Protein AF-V5FX05-F1 (afdb_monomer_lite)

pLDDT: mean 80.02, std 15.1, range [36.41, 95.56]

Radius of gyration: 20.26 Å; chains: 1; bounding box: 54×52×52 Å

Foldseek 3Di:
DPQQFLVNLQVLLVVLQVVDPLLVCLLQPQCSLVVDPDDLVNLVVSVVVLVVSCVVNVVVCPQQQVVLLNDPAPPDDPVVLVVADPPHAARPRDDLSNLQSSLSSLSSLLSSLLSCLLQDPPNRRSLVSNQSSLSSNSRSVNNNVPDPDDPPPPPDDLADDVDDDSLSSLLSSLQSDFAPRSNVVSLVVLVPRDDFFQDRSPLSSLVSVVQSVVQVVVCVVVVVPPDRTGDGSNQGKTKDKDAALQLFKIKMWIWGFDPPPPHSSNTWTFTFWMWMATPADDDRDIDIGGDPDPRHTPDPVVVCPDPRNVNVVVQCPDPPDDVVVSRVSNRVSRVVRVVVVD

Secondary structure (DSSP, 8-state):
-----HHHHHHHHHHHHHT-HHHHHHHH-TTHHHH----HHHHHHHHHHHHHHHHHHHHHHGGGT-HHHH-SS----HHHHHHS-SSPPPPSS--HHHHHHHHHHHHHHHHHHHHHHHH-TTHHHHHHHHHHHHHHHHHHHHHHHT--S-GGG----SSB-SS--HHHHHHHHHHT-SSHHHHHHHHHHHHHSPP-BS--HHHHHHHHHHHHHHHHHHHHHTT-TT-SSPPPGGGPPEEEEEE-TTSSEEEEEEEEEPTT---GGG--EEEEEEEEEESSSS--SPEEEE-SSTT-B--HHHHHTSHHHHHHHHHTTSTT--HHHHHHHHHHHHHHHHHT--

Organism: Byssochlamys spectabilis (strain No. 5 / NBRC 109023) (NCBI:txid1356009)

Structure (mmCIF, N/CA/C/O backbone):
data_AF-V5FX05-F1
#
_entry.id   AF-V5FX05-F1
#
loop_
_atom_site.group_PDB
_atom_site.id
_atom_site.type_symbol
_atom_site.label_atom_id
_atom_site.label_alt_id
_atom_site.label_comp_id
_atom_site.label_asym_id
_atom_site.label_entity_id
_atom_site.label_seq_id
_atom_site.pdbx_PDB_ins_code
_atom_site.Cartn_x
_atom_site.Cartn_y
_atom_site.Cartn_z
_atom_site.occupancy
_atom_site.B_iso_or_equiv
_atom_site.auth_seq_id
_atom_site.auth_comp_id
_atom_site.auth_asym_id
_atom_site.auth_atom_id
_atom_site.pdbx_PDB_model_num
ATOM 1 N N . MET A 1 1 ? 31.913 -0.343 -17.845 1.00 43.25 1 MET A N 1
ATOM 2 C CA . MET A 1 1 ? 30.849 -0.273 -16.822 1.00 43.25 1 MET A CA 1
ATOM 3 C C . MET A 1 1 ? 30.522 -1.698 -16.431 1.00 43.25 1 MET A C 1
ATOM 5 O O . MET A 1 1 ? 30.353 -2.503 -17.333 1.00 43.25 1 MET A O 1
ATOM 9 N N . LYS A 1 2 ? 30.541 -2.050 -15.140 1.00 44.03 2 LYS A N 1
ATOM 10 C CA . LYS A 1 2 ? 29.952 -3.325 -14.709 1.00 44.03 2 LYS A CA 1
ATOM 11 C C . LYS A 1 2 ? 28.441 -3.151 -14.826 1.00 44.03 2 LYS A C 1
ATOM 13 O O . LYS A 1 2 ? 27.912 -2.251 -14.182 1.00 44.03 2 LYS A O 1
ATOM 18 N N . ASP A 1 3 ? 27.789 -3.948 -15.660 1.00 55.59 3 ASP A N 1
ATOM 19 C CA . ASP A 1 3 ? 26.330 -4.005 -15.690 1.00 55.59 3 ASP A CA 1
ATOM 20 C C . ASP A 1 3 ? 25.857 -4.511 -14.321 1.00 55.59 3 ASP A C 1
ATOM 22 O O . ASP A 1 3 ? 26.169 -5.638 -13.932 1.00 55.59 3 ASP A O 1
ATOM 26 N N . SER A 1 4 ? 25.181 -3.655 -13.549 1.00 71.06 4 SER A N 1
ATOM 27 C CA . SER A 1 4 ? 24.606 -4.045 -12.260 1.00 71.06 4 SER A CA 1
ATOM 28 C C . SER A 1 4 ? 23.526 -5.096 -12.501 1.00 71.06 4 SER A C 1
ATOM 30 O O . SER A 1 4 ? 22.588 -4.860 -13.265 1.00 71.06 4 SER A O 1
ATOM 32 N N . SER A 1 5 ? 23.640 -6.259 -11.860 1.00 86.06 5 SER A N 1
ATOM 33 C CA . SER A 1 5 ? 22.604 -7.291 -11.976 1.00 86.06 5 SER A CA 1
ATOM 34 C C . SER A 1 5 ? 21.309 -6.842 -11.271 1.00 86.06 5 SER A C 1
ATOM 36 O O . SER A 1 5 ? 21.383 -6.048 -10.325 1.00 86.06 5 SER A O 1
ATOM 38 N N . PRO A 1 6 ? 20.119 -7.342 -11.665 1.00 85.44 6 PRO A N 1
ATOM 39 C CA . PRO A 1 6 ? 18.864 -7.028 -10.974 1.00 85.44 6 PRO A CA 1
ATOM 40 C C . PRO A 1 6 ? 18.927 -7.272 -9.458 1.00 85.44 6 PRO A C 1
ATOM 42 O O . PRO A 1 6 ? 18.361 -6.507 -8.680 1.00 85.44 6 PRO A O 1
ATOM 45 N N . GLU A 1 7 ? 19.661 -8.298 -9.024 1.00 85.19 7 GLU A N 1
ATOM 46 C CA . GLU A 1 7 ? 19.866 -8.633 -7.615 1.00 85.19 7 GLU A CA 1
ATOM 47 C C . GLU A 1 7 ? 20.705 -7.572 -6.899 1.00 85.19 7 GLU A C 1
ATOM 49 O O . GLU A 1 7 ? 20.354 -7.163 -5.797 1.00 85.19 7 GLU A O 1
ATOM 54 N N . GLN A 1 8 ? 21.783 -7.083 -7.518 1.00 87.38 8 GLN A N 1
ATOM 55 C CA . GLN A 1 8 ? 22.595 -5.998 -6.952 1.00 87.38 8 GLN A CA 1
ATOM 56 C C . GLN A 1 8 ? 21.782 -4.708 -6.836 1.00 87.38 8 GLN A C 1
ATOM 58 O O . GLN A 1 8 ? 21.836 -4.016 -5.822 1.00 87.38 8 GLN A O 1
ATOM 63 N N . MET A 1 9 ? 20.979 -4.407 -7.855 1.00 90.25 9 MET A N 1
ATOM 64 C CA . MET A 1 9 ? 20.086 -3.252 -7.860 1.00 90.25 9 MET A CA 1
ATOM 65 C C . MET A 1 9 ? 19.040 -3.334 -6.743 1.00 90.25 9 MET A C 1
ATOM 67 O O . MET A 1 9 ? 18.8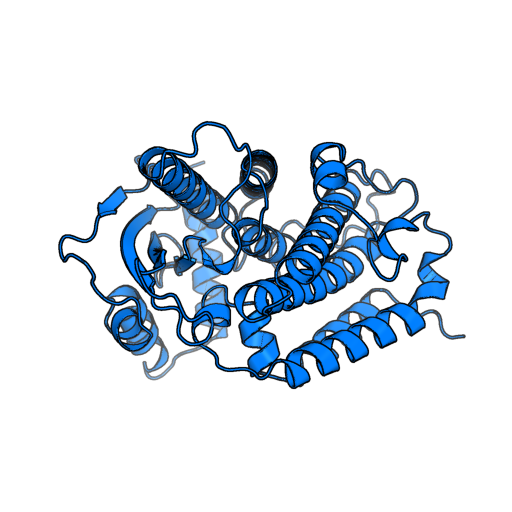13 -2.346 -6.042 1.00 90.25 9 MET A O 1
ATOM 71 N N . MET A 1 10 ? 18.451 -4.519 -6.557 1.00 89.25 10 MET A N 1
ATOM 72 C CA . MET A 1 10 ? 17.517 -4.827 -5.477 1.00 89.25 10 MET A CA 1
ATOM 73 C C . MET A 1 10 ? 18.169 -4.661 -4.102 1.00 89.25 10 MET A C 1
ATOM 75 O O . MET A 1 10 ? 17.628 -3.964 -3.249 1.00 89.25 10 MET A O 1
ATOM 79 N N . GLN A 1 11 ? 19.350 -5.247 -3.894 1.00 88.25 11 GLN A N 1
ATOM 80 C CA . GLN A 1 11 ? 20.080 -5.129 -2.630 1.00 88.25 11 GLN A CA 1
ATOM 81 C C . GLN A 1 11 ? 20.424 -3.674 -2.305 1.00 88.25 11 GLN A C 1
ATOM 83 O O . GLN A 1 11 ? 20.241 -3.247 -1.169 1.00 88.25 11 GLN A O 1
ATOM 88 N N . ASN A 1 12 ? 20.831 -2.884 -3.301 1.00 91.06 12 ASN A N 1
ATOM 89 C CA . ASN A 1 12 ? 21.087 -1.459 -3.108 1.00 91.06 12 ASN A CA 1
ATOM 90 C C . ASN A 1 12 ? 19.822 -0.702 -2.666 1.00 91.06 12 ASN A C 1
ATOM 92 O O . ASN A 1 12 ? 19.902 0.109 -1.749 1.00 91.06 12 ASN A O 1
ATOM 96 N N . LEU A 1 13 ? 18.650 -0.982 -3.256 1.00 90.69 13 LEU A N 1
ATOM 97 C CA . LEU A 1 13 ? 17.380 -0.374 -2.823 1.00 90.69 13 LEU A CA 1
ATOM 98 C C . LEU A 1 13 ? 17.008 -0.752 -1.389 1.00 90.69 13 LEU A C 1
ATOM 100 O O . LEU A 1 13 ? 16.622 0.113 -0.602 1.00 90.69 13 LEU A O 1
ATOM 104 N N . LEU A 1 14 ? 17.114 -2.039 -1.053 1.00 89.25 14 LEU A N 1
ATOM 105 C CA . LEU A 1 14 ? 16.815 -2.531 0.290 1.00 89.25 14 LEU A CA 1
ATOM 106 C C . LEU A 1 14 ? 17.766 -1.923 1.320 1.00 89.25 14 LEU A C 1
ATOM 108 O O . LEU A 1 14 ? 17.316 -1.511 2.385 1.00 89.25 14 LEU A O 1
ATOM 112 N N . HIS A 1 15 ? 19.050 -1.794 0.977 1.00 88.06 15 HIS A N 1
ATOM 113 C CA . HIS A 1 15 ? 20.037 -1.143 1.827 1.00 88.06 15 HIS A CA 1
ATOM 114 C C . HIS A 1 15 ? 19.678 0.325 2.087 1.00 88.06 15 HIS A C 1
ATOM 116 O O . HIS A 1 15 ? 19.635 0.730 3.248 1.00 88.06 15 HIS A O 1
ATOM 122 N N . ILE A 1 16 ? 19.336 1.082 1.033 1.00 88.88 16 ILE A N 1
ATOM 123 C CA . ILE A 1 16 ? 18.914 2.488 1.139 1.00 88.88 16 ILE A CA 1
ATOM 124 C C . ILE A 1 16 ? 17.739 2.633 2.118 1.00 88.88 16 ILE A C 1
ATOM 126 O O . ILE A 1 16 ? 17.805 3.476 3.005 1.00 88.88 16 ILE A O 1
ATOM 130 N N . VAL A 1 17 ? 16.699 1.795 2.015 1.00 87.31 17 VAL A N 1
ATOM 131 C CA . VAL A 1 17 ? 15.550 1.838 2.945 1.00 87.31 17 VAL A CA 1
ATOM 132 C C . VAL A 1 17 ? 15.928 1.409 4.355 1.00 87.31 17 VAL A C 1
ATOM 134 O O . VAL A 1 17 ? 15.611 2.120 5.304 1.00 87.31 17 VAL A O 1
ATOM 137 N N . SER A 1 18 ? 16.662 0.307 4.503 1.00 86.38 18 SER A N 1
ATOM 138 C CA . SER A 1 18 ? 17.037 -0.234 5.815 1.00 86.38 18 SER A CA 1
ATOM 139 C C . SER A 1 18 ? 17.951 0.678 6.640 1.00 86.38 18 SER A C 1
ATOM 141 O O . SER A 1 18 ? 18.050 0.497 7.852 1.00 86.38 18 SER A O 1
ATOM 143 N N . ALA A 1 19 ? 18.606 1.659 6.006 1.00 88.56 19 ALA A N 1
ATOM 144 C CA . ALA A 1 19 ? 19.464 2.624 6.685 1.00 88.56 19 ALA A CA 1
ATOM 145 C C . ALA A 1 19 ? 18.689 3.533 7.657 1.00 88.56 19 ALA A C 1
ATOM 147 O O . ALA A 1 19 ? 19.291 4.097 8.569 1.00 88.56 19 ALA A O 1
ATOM 148 N N . ASP A 1 20 ? 17.368 3.658 7.485 1.00 88.88 20 ASP A N 1
ATOM 149 C CA . ASP A 1 20 ? 16.518 4.470 8.346 1.00 88.88 20 ASP A CA 1
ATOM 150 C C . ASP A 1 20 ? 15.258 3.707 8.778 1.00 88.88 20 ASP A C 1
ATOM 152 O O . ASP A 1 20 ? 14.355 3.422 7.982 1.00 88.88 20 ASP A O 1
ATOM 156 N N . ALA A 1 21 ? 15.196 3.371 10.068 1.00 88.19 21 ALA A N 1
ATOM 157 C CA . ALA A 1 21 ? 14.101 2.592 10.636 1.00 88.19 21 ALA A CA 1
ATOM 158 C C . ALA A 1 21 ? 12.754 3.329 10.565 1.00 88.19 21 ALA A C 1
ATOM 160 O O . ALA A 1 21 ? 11.730 2.690 10.325 1.00 88.19 21 ALA A O 1
ATOM 161 N N . ASP A 1 22 ? 12.744 4.657 10.716 1.00 89.00 22 ASP A N 1
ATOM 162 C CA . ASP A 1 22 ? 11.509 5.443 10.675 1.00 89.00 22 ASP A CA 1
ATOM 163 C C . ASP A 1 22 ? 10.935 5.462 9.253 1.00 89.00 22 ASP A C 1
ATOM 165 O O . ASP A 1 22 ? 9.742 5.220 9.053 1.00 89.00 22 ASP A O 1
ATOM 169 N N . ILE A 1 23 ? 11.793 5.687 8.249 1.00 90.25 23 ILE A N 1
ATOM 170 C CA . ILE A 1 23 ? 11.400 5.629 6.833 1.00 90.25 23 ILE A CA 1
ATOM 171 C C . ILE A 1 23 ? 10.934 4.221 6.459 1.00 90.25 23 ILE A C 1
ATOM 173 O O . ILE A 1 23 ? 9.904 4.068 5.799 1.00 90.25 23 ILE A O 1
ATOM 177 N N . THR A 1 24 ? 11.647 3.190 6.917 1.00 90.81 24 THR A N 1
ATOM 178 C CA . THR A 1 24 ? 11.260 1.790 6.700 1.00 90.81 24 THR A CA 1
ATOM 179 C C . THR A 1 24 ? 9.861 1.520 7.245 1.00 90.81 24 THR A C 1
ATOM 181 O O . THR A 1 24 ? 9.011 1.003 6.519 1.00 90.81 24 THR A O 1
ATOM 184 N N . GLN A 1 25 ? 9.593 1.905 8.498 1.00 88.12 25 GLN A N 1
ATOM 185 C CA . GLN A 1 25 ? 8.268 1.757 9.099 1.00 88.12 25 GLN A CA 1
ATOM 186 C C . GLN A 1 25 ? 7.220 2.491 8.266 1.00 88.12 25 GLN A C 1
ATOM 188 O O . GLN A 1 25 ? 6.227 1.898 7.874 1.00 88.12 25 GLN A O 1
ATOM 193 N N . MET A 1 26 ? 7.470 3.740 7.890 1.00 88.00 26 MET A N 1
ATOM 194 C CA . MET A 1 26 ? 6.538 4.547 7.104 1.00 88.00 26 MET A CA 1
ATOM 195 C C . MET A 1 26 ? 6.174 3.952 5.732 1.00 88.00 26 MET A C 1
ATOM 197 O O . MET A 1 26 ? 5.030 4.068 5.278 1.00 88.00 26 MET A O 1
ATOM 201 N N . ILE A 1 27 ? 7.130 3.300 5.071 1.00 90.88 27 ILE A N 1
ATOM 202 C CA . ILE A 1 27 ? 6.907 2.627 3.789 1.00 90.88 27 ILE A CA 1
ATOM 203 C C . ILE A 1 27 ? 6.020 1.388 3.976 1.00 90.88 27 ILE A C 1
ATOM 205 O O . ILE A 1 27 ? 5.043 1.232 3.239 1.00 90.88 27 ILE A O 1
ATOM 209 N N . TRP A 1 28 ? 6.339 0.538 4.958 1.00 89.38 28 TRP A N 1
ATOM 210 C CA . TRP A 1 28 ? 5.771 -0.811 5.090 1.00 89.38 28 TRP A CA 1
ATOM 211 C C . TRP A 1 28 ? 4.598 -0.936 6.071 1.00 89.38 28 TRP A C 1
ATOM 213 O O . TRP A 1 28 ? 3.844 -1.902 5.995 1.00 89.38 28 TRP A O 1
ATOM 223 N N . ASN A 1 29 ? 4.412 0.025 6.973 1.00 87.31 29 ASN A N 1
ATOM 224 C CA . ASN A 1 29 ? 3.326 0.048 7.945 1.00 87.31 29 ASN A CA 1
ATOM 225 C C . ASN A 1 29 ? 2.302 1.133 7.551 1.00 87.31 29 ASN A C 1
ATOM 227 O O . ASN A 1 29 ? 2.629 2.323 7.517 1.00 87.31 29 ASN A O 1
ATOM 231 N N . PRO A 1 30 ? 1.046 0.759 7.245 1.00 80.12 30 PRO A N 1
ATOM 232 C CA . PRO A 1 30 ? 0.046 1.709 6.771 1.00 80.12 30 PRO A CA 1
ATOM 233 C C . PRO A 1 30 ? -0.340 2.748 7.831 1.00 80.12 30 PRO A C 1
ATOM 235 O O . PRO A 1 30 ? -0.743 3.846 7.458 1.00 80.12 30 PRO A O 1
ATOM 238 N N . ILE A 1 31 ? -0.190 2.450 9.128 1.00 82.25 31 ILE A N 1
ATOM 239 C CA . ILE A 1 31 ? -0.587 3.369 10.203 1.00 82.25 31 ILE A CA 1
ATOM 240 C C . ILE A 1 31 ? 0.547 4.295 10.627 1.00 82.25 31 ILE A C 1
ATOM 242 O O . ILE A 1 31 ? 0.281 5.417 11.049 1.00 82.25 31 ILE A O 1
ATOM 246 N N . SER A 1 32 ? 1.811 3.868 10.538 1.00 78.38 32 SER A N 1
ATOM 247 C CA . SER A 1 32 ? 2.928 4.704 11.003 1.00 78.38 32 SER A CA 1
ATOM 248 C C . SER A 1 32 ? 2.939 6.054 10.293 1.00 78.38 32 SER A C 1
ATOM 250 O O . SER A 1 32 ? 3.167 7.063 10.944 1.00 78.38 32 SER A O 1
ATOM 252 N N . THR A 1 33 ? 2.543 6.099 9.017 1.00 74.50 33 THR A N 1
ATOM 253 C CA . THR A 1 33 ? 2.291 7.334 8.257 1.00 74.50 33 THR A CA 1
ATOM 254 C C . THR A 1 33 ? 1.425 8.367 9.000 1.00 74.50 33 THR A C 1
ATOM 256 O O . THR A 1 33 ? 1.607 9.563 8.808 1.00 74.50 33 THR A O 1
ATOM 259 N N . TYR A 1 34 ? 0.499 7.919 9.847 1.00 77.00 34 TYR A N 1
ATOM 260 C CA . TYR A 1 34 ? -0.464 8.749 10.574 1.00 77.00 34 TYR A CA 1
ATOM 261 C C . TYR A 1 34 ? -0.092 8.977 12.046 1.00 77.00 34 TYR A C 1
ATOM 263 O O . TYR A 1 34 ? -0.691 9.826 12.702 1.00 77.00 34 TYR A O 1
ATOM 271 N N . TRP A 1 35 ? 0.878 8.229 12.579 1.00 71.81 35 TRP A N 1
ATOM 272 C CA . TRP A 1 35 ? 1.319 8.325 13.976 1.00 71.81 35 TRP A CA 1
ATOM 273 C C . TRP A 1 35 ? 2.713 8.933 14.140 1.00 71.81 35 TRP A C 1
ATOM 275 O O . TRP A 1 35 ? 3.013 9.494 15.192 1.00 71.81 35 TRP A O 1
ATOM 285 N N . THR A 1 36 ? 3.585 8.810 13.139 1.00 68.00 36 THR A N 1
ATOM 286 C CA . THR A 1 36 ? 4.973 9.271 13.227 1.00 68.00 36 THR A CA 1
ATOM 287 C C . THR A 1 36 ? 5.110 10.716 12.761 1.00 68.00 36 THR A C 1
ATOM 289 O O . THR A 1 36 ? 4.677 11.056 11.664 1.00 68.00 36 THR A O 1
ATOM 292 N N . GLY A 1 37 ? 5.789 11.547 13.552 1.00 69.44 37 GLY A N 1
ATOM 293 C CA . GLY A 1 37 ? 6.140 12.928 13.200 1.00 69.44 37 GLY A CA 1
ATOM 294 C C . GLY A 1 37 ? 7.457 13.047 12.427 1.00 69.44 37 GLY A C 1
ATOM 295 O O . GLY A 1 37 ? 8.278 13.894 12.773 1.00 69.44 37 GLY A O 1
ATOM 296 N N . ILE A 1 38 ? 7.704 12.175 11.442 1.00 80.31 38 ILE A N 1
ATOM 297 C CA . ILE A 1 38 ? 8.909 12.259 10.600 1.00 80.31 38 ILE A CA 1
ATOM 298 C C . ILE A 1 38 ? 8.898 13.605 9.873 1.00 80.31 38 ILE A C 1
ATOM 300 O O . ILE A 1 38 ? 7.886 13.985 9.281 1.00 80.31 38 ILE A O 1
ATOM 304 N N . SER A 1 39 ? 10.019 14.328 9.929 1.00 86.12 39 SER A N 1
ATOM 305 C CA . SER A 1 39 ? 10.107 15.641 9.295 1.00 86.12 39 SER A CA 1
ATOM 306 C C . SER A 1 39 ? 10.049 15.517 7.773 1.00 86.12 39 SER A C 1
ATOM 308 O O . SER A 1 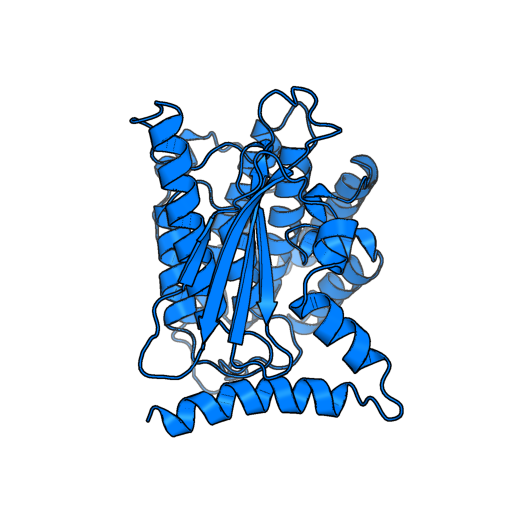39 ? 10.544 14.556 7.179 1.00 86.12 39 SER A O 1
ATOM 310 N N . GLU A 1 40 ? 9.448 16.510 7.131 1.00 87.56 40 GLU A N 1
ATOM 311 C CA . GLU A 1 40 ? 9.329 16.558 5.678 1.00 87.56 40 GLU A CA 1
ATOM 312 C C . GLU A 1 40 ? 10.704 16.515 4.997 1.00 87.56 40 GLU A C 1
ATOM 314 O O . GLU A 1 40 ? 10.895 15.798 4.016 1.00 87.56 40 GLU A O 1
ATOM 319 N N . GLU A 1 41 ? 11.681 17.229 5.554 1.00 90.31 41 GLU A N 1
ATOM 320 C CA . GLU A 1 41 ? 13.047 17.307 5.037 1.00 90.31 41 GLU A CA 1
ATOM 321 C C . GLU A 1 41 ? 13.700 15.927 4.990 1.00 90.31 41 GLU A C 1
ATOM 323 O O . GLU A 1 41 ? 14.396 15.604 4.028 1.00 90.31 41 GLU A O 1
ATOM 328 N N . LYS A 1 42 ? 13.430 15.087 5.996 1.00 91.56 42 LYS A N 1
ATOM 329 C CA . LYS A 1 42 ? 13.930 13.713 6.057 1.00 91.56 42 LYS A CA 1
ATOM 330 C C . LYS A 1 42 ? 13.342 12.855 4.932 1.00 91.56 42 LYS A C 1
ATOM 332 O O . LYS A 1 42 ? 14.072 12.093 4.302 1.00 91.56 42 LYS A O 1
ATOM 337 N N . ILE A 1 43 ? 12.052 13.017 4.625 1.00 92.19 43 ILE A N 1
ATOM 338 C CA . ILE A 1 43 ? 11.397 12.317 3.506 1.00 92.19 43 ILE A CA 1
ATOM 339 C C . ILE A 1 43 ? 11.957 12.793 2.160 1.00 92.19 43 ILE A C 1
ATOM 341 O O . ILE A 1 43 ? 12.260 11.974 1.293 1.00 92.19 43 ILE A O 1
ATOM 345 N N . LEU A 1 44 ? 12.120 14.106 1.985 1.00 92.31 44 LEU A N 1
ATOM 346 C CA . LEU A 1 44 ? 12.651 14.693 0.752 1.00 92.31 44 LEU A CA 1
ATOM 347 C C . LEU A 1 44 ? 14.109 14.287 0.500 1.00 92.31 44 LEU A C 1
ATOM 349 O O . LEU A 1 44 ? 14.446 13.918 -0.622 1.00 92.31 44 LEU A O 1
ATOM 353 N N . ALA A 1 45 ? 14.956 14.282 1.533 1.00 93.31 45 ALA A N 1
ATOM 354 C CA . ALA A 1 45 ? 16.332 13.794 1.427 1.00 93.31 45 ALA A CA 1
ATOM 355 C C . ALA A 1 45 ? 16.376 12.322 0.984 1.00 93.31 45 ALA A C 1
ATOM 357 O O . ALA A 1 45 ? 17.167 11.944 0.122 1.00 93.31 45 ALA A O 1
ATOM 358 N N . PHE A 1 46 ? 15.469 11.498 1.514 1.00 94.25 46 PHE A N 1
ATOM 359 C CA . PHE A 1 46 ? 15.360 10.101 1.114 1.00 94.25 46 PHE A CA 1
ATOM 360 C C . PHE A 1 46 ? 14.902 9.936 -0.347 1.00 94.25 46 PHE A C 1
ATOM 362 O O . PHE A 1 46 ? 15.431 9.096 -1.078 1.00 94.25 46 PHE A O 1
ATOM 369 N N . LEU A 1 47 ? 13.942 10.748 -0.802 1.00 93.75 47 LEU A N 1
ATOM 370 C CA . LEU A 1 47 ? 13.512 10.770 -2.205 1.00 93.75 47 LEU A CA 1
ATOM 371 C C . LEU A 1 47 ? 14.662 11.143 -3.155 1.00 93.75 47 LEU A C 1
ATOM 373 O O . LEU A 1 47 ? 14.756 10.571 -4.242 1.00 93.75 47 LEU A O 1
ATOM 377 N N . GLU A 1 48 ? 15.573 12.031 -2.747 1.00 93.69 48 GLU A N 1
ATOM 378 C CA . GLU A 1 48 ? 16.776 12.333 -3.533 1.00 93.69 48 GLU A CA 1
ATOM 379 C C . GLU A 1 48 ? 17.724 11.122 -3.627 1.00 93.69 48 GLU A C 1
ATOM 381 O O . GLU A 1 48 ? 18.186 10.820 -4.725 1.00 93.69 48 GLU A O 1
ATOM 386 N N . HIS A 1 49 ? 17.916 10.331 -2.562 1.00 94.25 49 HIS A N 1
ATOM 387 C CA . HIS A 1 49 ? 18.683 9.074 -2.657 1.00 94.25 49 HIS A CA 1
ATOM 388 C C . HIS A 1 49 ? 18.046 8.062 -3.628 1.00 94.25 49 HIS A C 1
ATOM 390 O O . HIS A 1 49 ? 18.740 7.382 -4.387 1.00 94.25 49 HIS A O 1
ATOM 396 N N . LEU A 1 50 ? 16.711 7.960 -3.650 1.00 93.88 50 LEU A N 1
ATOM 397 C CA . LEU A 1 50 ? 16.013 7.120 -4.630 1.00 93.88 50 LEU A CA 1
ATOM 398 C C . LEU A 1 50 ? 16.227 7.650 -6.055 1.00 93.88 50 LEU A C 1
ATOM 400 O O . LEU A 1 50 ? 16.482 6.886 -6.988 1.00 93.88 50 LEU A O 1
ATOM 404 N N . LYS A 1 51 ? 16.147 8.962 -6.250 1.00 92.81 51 LYS A N 1
ATOM 405 C CA . LYS A 1 51 ? 16.408 9.595 -7.545 1.00 92.81 51 LYS A CA 1
ATOM 406 C C . LYS A 1 51 ? 17.842 9.354 -8.020 1.00 92.81 51 LYS A C 1
ATOM 408 O O . LYS A 1 51 ? 18.020 9.015 -9.189 1.00 92.81 51 LYS A O 1
ATOM 413 N N . GLU A 1 52 ? 18.835 9.435 -7.140 1.00 92.94 52 GLU A N 1
ATOM 414 C CA . GLU A 1 52 ? 20.221 9.059 -7.442 1.00 92.94 52 GLU A CA 1
ATOM 415 C C . GLU A 1 52 ? 20.320 7.597 -7.878 1.00 92.94 52 GLU A C 1
ATOM 417 O O . GLU A 1 52 ? 20.865 7.316 -8.947 1.00 92.94 52 GLU A O 1
ATOM 422 N N . TRP A 1 53 ? 19.697 6.674 -7.134 1.00 93.56 53 TRP A N 1
ATOM 423 C CA . TRP A 1 53 ? 19.634 5.265 -7.526 1.00 93.56 53 TRP A CA 1
ATOM 424 C C . TRP A 1 53 ? 19.044 5.094 -8.933 1.00 93.56 53 TRP A C 1
ATOM 426 O O . TRP A 1 53 ? 19.587 4.347 -9.751 1.00 93.56 53 TRP A O 1
ATOM 436 N N . LYS A 1 54 ? 17.966 5.815 -9.264 1.00 91.94 54 LYS A N 1
ATOM 437 C CA . LYS A 1 54 ? 17.365 5.771 -10.605 1.00 91.94 54 LYS A CA 1
ATOM 438 C C . LYS A 1 54 ? 18.326 6.306 -11.663 1.00 91.94 54 LYS A C 1
ATOM 440 O O . LYS A 1 54 ? 18.463 5.668 -12.701 1.00 91.94 54 LYS A O 1
ATOM 445 N N . VAL A 1 55 ? 19.000 7.430 -11.416 1.00 90.81 55 VAL A N 1
ATOM 446 C CA . VAL A 1 55 ? 19.975 8.024 -12.350 1.00 90.81 55 VAL A CA 1
ATOM 447 C C . VAL A 1 55 ? 21.136 7.067 -12.615 1.00 90.81 55 VAL A C 1
ATOM 449 O O . VAL A 1 55 ? 21.489 6.852 -13.773 1.00 90.81 55 VAL A O 1
ATOM 452 N N . THR A 1 56 ? 21.683 6.434 -11.575 1.00 91.25 56 THR A N 1
ATOM 453 C CA . THR A 1 56 ? 22.773 5.455 -11.705 1.00 91.25 56 THR A CA 1
ATOM 454 C C . THR A 1 56 ? 22.377 4.257 -12.567 1.00 91.25 56 THR A C 1
ATOM 456 O O . THR A 1 56 ? 23.193 3.762 -13.343 1.00 91.25 56 THR A O 1
ATOM 459 N N . ASN A 1 57 ? 21.129 3.798 -12.461 1.00 89.94 57 ASN A N 1
ATOM 460 C CA . ASN A 1 57 ? 20.652 2.607 -13.163 1.00 89.94 57 ASN A CA 1
ATOM 461 C C . ASN A 1 57 ? 19.921 2.908 -14.485 1.00 89.94 57 ASN A C 1
ATOM 463 O O . ASN A 1 57 ? 19.669 1.992 -15.266 1.00 89.94 57 ASN A O 1
ATOM 467 N N . ALA A 1 58 ? 19.612 4.175 -14.779 1.00 88.31 58 ALA A N 1
ATOM 468 C CA . ALA A 1 58 ? 18.888 4.594 -15.979 1.00 88.31 58 ALA A CA 1
ATOM 469 C C . ALA A 1 58 ? 19.475 4.053 -17.299 1.00 88.31 58 ALA A C 1
ATOM 471 O O . ALA A 1 58 ? 18.675 3.630 -18.137 1.00 88.31 58 ALA A O 1
ATOM 472 N N . PRO A 1 59 ? 20.811 3.989 -17.507 1.00 88.88 59 PRO A N 1
ATOM 473 C CA . PRO A 1 59 ? 21.382 3.448 -18.744 1.00 88.88 59 PRO A CA 1
ATOM 474 C C . PRO A 1 59 ? 20.958 2.004 -19.052 1.00 88.88 59 PRO A C 1
ATOM 476 O O . PRO A 1 59 ? 20.765 1.667 -20.215 1.00 88.88 59 PRO A O 1
ATOM 479 N N . ILE A 1 60 ? 20.741 1.171 -18.025 1.00 87.38 60 ILE A N 1
ATOM 480 C CA . ILE A 1 60 ? 20.306 -0.231 -18.176 1.00 87.38 60 ILE A CA 1
ATOM 481 C C . ILE A 1 60 ? 18.895 -0.298 -18.778 1.00 87.38 60 ILE A C 1
ATOM 483 O O . ILE A 1 60 ? 18.560 -1.213 -19.526 1.00 87.38 60 ILE A O 1
ATOM 487 N N . PHE A 1 61 ? 18.061 0.695 -18.471 1.00 84.88 61 PHE A N 1
ATOM 488 C CA . PHE A 1 61 ? 16.643 0.708 -18.809 1.00 84.88 61 PHE A CA 1
ATOM 489 C C . PHE A 1 61 ? 16.313 1.411 -20.127 1.00 84.88 61 PHE A C 1
ATOM 491 O O . PHE A 1 61 ? 15.201 1.252 -20.633 1.00 84.88 61 PHE A O 1
ATOM 498 N N . GLN A 1 62 ? 17.257 2.154 -20.714 1.00 82.06 62 GLN A N 1
ATOM 499 C CA . GLN A 1 62 ? 17.043 2.884 -21.973 1.00 82.06 62 GLN A CA 1
ATOM 500 C C . GLN A 1 62 ? 16.604 1.964 -23.127 1.00 82.06 62 GLN A C 1
ATOM 502 O O . GLN A 1 62 ? 15.858 2.393 -24.001 1.00 82.06 62 GLN A O 1
ATOM 507 N N . GLY A 1 63 ? 17.001 0.686 -23.105 1.00 75.56 63 GLY A N 1
ATOM 508 C CA . GLY A 1 63 ? 16.622 -0.303 -24.119 1.00 75.56 63 GLY A CA 1
ATOM 509 C C . GLY A 1 63 ? 15.248 -0.962 -23.933 1.00 75.56 63 GLY A C 1
ATOM 510 O O . GLY A 1 63 ? 14.808 -1.683 -24.824 1.00 75.56 63 GLY A O 1
ATOM 511 N N . PHE A 1 64 ? 14.555 -0.748 -22.807 1.00 83.00 64 PHE A N 1
ATOM 512 C CA . PHE A 1 64 ? 13.361 -1.531 -22.439 1.00 83.00 64 PHE A CA 1
ATOM 513 C C . PHE A 1 64 ? 12.020 -0.832 -22.686 1.00 83.00 64 PHE A C 1
ATOM 515 O O . PHE A 1 64 ? 10.982 -1.349 -22.270 1.00 83.00 64 PHE A O 1
ATOM 522 N N . LYS A 1 65 ? 12.013 0.318 -23.375 1.00 81.75 65 LYS A N 1
ATOM 523 C CA . LYS A 1 65 ? 10.795 1.107 -23.650 1.00 81.75 65 LYS A CA 1
ATOM 524 C C . LYS A 1 65 ? 9.974 1.394 -22.384 1.00 81.75 65 LYS A C 1
ATOM 526 O O . LYS A 1 65 ? 8.769 1.144 -22.306 1.00 81.75 65 LYS A O 1
ATOM 531 N N . VAL A 1 66 ? 10.678 1.842 -21.344 1.00 80.50 66 VAL A N 1
ATOM 532 C CA . VAL A 1 66 ? 10.120 2.204 -20.033 1.00 80.50 66 VAL A CA 1
ATOM 533 C C . VAL A 1 66 ? 10.138 3.723 -19.822 1.00 80.50 66 VAL A C 1
ATOM 535 O O . VAL A 1 66 ? 10.400 4.213 -18.728 1.00 80.50 66 VAL A O 1
ATOM 538 N N . GLU A 1 67 ? 9.865 4.504 -20.870 1.00 70.88 67 GLU A N 1
ATOM 539 C CA . GLU A 1 67 ? 9.984 5.972 -20.873 1.00 70.88 67 GLU A CA 1
ATOM 540 C C . GLU A 1 67 ? 9.102 6.637 -19.802 1.00 70.88 67 GLU A C 1
ATOM 542 O O . GLU A 1 67 ? 9.512 7.609 -19.162 1.00 70.88 67 GLU A O 1
ATOM 547 N N . GLY A 1 68 ? 7.922 6.063 -19.539 1.00 67.50 68 GLY A N 1
ATOM 548 C CA . GLY A 1 68 ? 7.060 6.478 -18.428 1.00 67.50 68 GLY A CA 1
ATOM 549 C C . GLY A 1 68 ? 7.767 6.344 -17.075 1.00 67.50 68 GLY A C 1
ATOM 550 O O . GLY A 1 68 ? 7.854 7.304 -16.319 1.00 67.50 68 GLY A O 1
ATOM 551 N N . PHE A 1 69 ? 8.381 5.198 -16.791 1.00 71.75 69 PHE A N 1
ATOM 552 C CA . PHE A 1 69 ? 9.168 5.012 -15.568 1.00 71.75 69 PHE A CA 1
ATOM 553 C C . PHE A 1 69 ? 10.372 5.971 -15.484 1.00 71.75 69 PHE A C 1
ATOM 555 O O . PHE A 1 69 ? 10.695 6.495 -14.415 1.00 71.75 69 PHE A O 1
ATOM 562 N N . LEU A 1 70 ? 11.042 6.223 -16.613 1.00 66.69 70 LEU A N 1
ATOM 563 C CA . LEU A 1 70 ? 12.239 7.069 -16.673 1.00 66.69 70 LEU A CA 1
ATOM 564 C C . LEU A 1 70 ? 11.948 8.565 -16.504 1.00 66.69 70 LEU A C 1
ATOM 566 O O . LEU A 1 70 ? 12.840 9.309 -16.100 1.00 66.69 70 LEU A O 1
ATOM 570 N N . SER A 1 71 ? 10.706 9.004 -16.683 1.00 69.75 71 SER A N 1
ATOM 571 C CA . SER A 1 71 ? 10.311 10.403 -16.487 1.00 69.75 71 SER A CA 1
ATOM 572 C C . SER A 1 71 ? 10.447 10.827 -15.014 1.00 69.75 71 SER A C 1
ATOM 574 O O . SER A 1 71 ? 10.059 10.090 -14.110 1.00 69.75 71 SER A O 1
ATOM 576 N N . ASN A 1 72 ? 11.078 11.979 -14.750 1.00 57.44 72 ASN A N 1
ATOM 577 C CA . ASN A 1 72 ? 11.450 12.419 -13.390 1.00 57.44 72 ASN A CA 1
ATOM 578 C C . ASN A 1 72 ? 10.310 13.060 -12.594 1.00 57.44 72 ASN A C 1
ATOM 580 O O . ASN A 1 72 ? 10.438 13.229 -11.388 1.00 57.44 72 ASN A O 1
ATOM 584 N N . SER A 1 73 ? 9.212 13.404 -13.253 1.00 59.97 73 SER A N 1
ATOM 585 C CA . SER A 1 73 ? 7.970 13.784 -12.601 1.00 59.97 73 SER A CA 1
ATOM 586 C C . SER A 1 73 ? 6.866 13.789 -13.653 1.00 59.97 73 SER A C 1
ATOM 588 O O . SER A 1 73 ? 7.090 14.304 -14.755 1.00 59.97 73 SER A O 1
ATOM 590 N N . PRO A 1 74 ? 5.693 13.223 -13.365 1.00 61.34 74 PRO A N 1
ATOM 591 C CA . PRO A 1 74 ? 4.523 13.463 -14.178 1.00 61.34 74 PRO A CA 1
ATOM 592 C C . PRO A 1 74 ? 4.146 14.954 -14.093 1.00 61.34 74 PRO A C 1
ATOM 594 O O . PRO A 1 74 ? 3.710 15.432 -13.050 1.00 61.34 74 PRO A O 1
ATOM 597 N N . SER A 1 75 ? 4.191 15.692 -15.205 1.00 61.88 75 SER A N 1
ATOM 598 C CA . SER A 1 75 ? 3.422 16.946 -15.350 1.00 61.88 75 SER A CA 1
ATOM 599 C C . SER A 1 75 ? 1.911 16.676 -15.483 1.00 61.88 75 SER A C 1
ATOM 601 O O . SER A 1 75 ? 1.188 17.461 -16.089 1.00 61.88 75 SER A O 1
ATOM 603 N N . VAL A 1 76 ? 1.462 15.522 -14.983 1.00 63.47 76 VAL A N 1
ATOM 604 C CA . VAL A 1 76 ? 0.170 14.900 -15.254 1.00 63.47 76 VAL A CA 1
ATOM 605 C C . VAL A 1 76 ? -0.864 15.594 -14.393 1.00 63.47 76 VAL A C 1
ATOM 607 O O . VAL A 1 76 ? -0.771 15.600 -13.162 1.00 63.47 76 VAL A O 1
ATOM 610 N N . VAL A 1 77 ? -1.854 16.188 -15.046 1.00 75.75 77 VAL A N 1
ATOM 611 C CA . VAL A 1 77 ? -3.026 16.736 -14.366 1.00 75.75 77 VAL A CA 1
ATOM 612 C C . VAL A 1 77 ? -3.984 15.615 -13.971 1.00 75.75 77 VAL A C 1
ATOM 614 O O . VAL A 1 77 ? -3.922 14.489 -14.460 1.00 75.75 77 VAL A O 1
ATOM 617 N N . LEU A 1 78 ? -4.882 15.911 -13.039 1.00 74.94 78 LEU A N 1
ATOM 618 C CA . LEU A 1 78 ? -5.766 14.921 -12.430 1.00 74.94 78 LEU A CA 1
ATOM 619 C C . LEU A 1 78 ? -6.618 14.171 -13.478 1.00 74.94 78 LEU A C 1
ATOM 621 O O . LEU A 1 78 ? -6.850 12.972 -13.332 1.00 74.94 78 LEU A O 1
ATOM 625 N N . GLU A 1 79 ? -7.025 14.874 -14.531 1.00 76.25 79 GLU A N 1
ATOM 626 C CA . GLU A 1 79 ? -7.841 14.399 -15.649 1.00 76.25 79 GLU A CA 1
ATOM 627 C C . GLU A 1 79 ? -7.106 13.370 -16.520 1.00 76.25 79 GLU A C 1
ATOM 629 O O . GLU A 1 79 ? -7.722 12.472 -17.091 1.00 76.25 79 GLU A O 1
ATOM 634 N N . GLU A 1 80 ? -5.780 13.443 -16.617 1.00 77.44 80 GLU A N 1
ATOM 635 C CA . GLU A 1 80 ? -5.005 12.461 -17.378 1.00 77.44 80 GLU A CA 1
ATOM 636 C C . GLU A 1 80 ? -5.050 11.088 -16.699 1.00 77.44 80 GLU A C 1
ATOM 638 O O . GLU A 1 80 ? -5.223 10.083 -17.383 1.00 77.44 80 GLU A O 1
ATOM 643 N N . PHE A 1 81 ? -5.016 11.034 -15.361 1.00 77.19 81 PHE A N 1
ATOM 644 C CA . PHE A 1 81 ? -5.216 9.785 -14.613 1.00 77.19 81 PHE A CA 1
ATOM 645 C C . PHE A 1 81 ? -6.607 9.184 -14.810 1.00 77.19 81 PHE A C 1
ATOM 647 O O . PHE A 1 81 ? -6.755 7.964 -14.737 1.00 77.19 81 PHE A O 1
ATOM 654 N N . ASP A 1 82 ? -7.629 10.012 -15.050 1.00 78.94 82 ASP A N 1
ATOM 655 C CA . ASP A 1 82 ? -8.972 9.507 -15.340 1.00 78.94 82 ASP A CA 1
ATOM 656 C C . ASP A 1 82 ? -9.034 8.761 -16.670 1.00 78.94 82 ASP A C 1
ATOM 658 O O . ASP A 1 82 ? -9.794 7.802 -16.783 1.00 78.94 82 ASP A O 1
ATOM 662 N N . ASN A 1 83 ? -8.213 9.186 -17.630 1.00 82.19 83 ASN A N 1
ATOM 663 C CA . ASN A 1 83 ? -8.186 8.672 -18.993 1.00 82.19 83 ASN A CA 1
ATOM 664 C C . ASN A 1 83 ? -7.107 7.601 -19.221 1.00 82.19 83 ASN A C 1
ATOM 666 O O . ASN A 1 83 ? -7.025 7.041 -20.315 1.00 82.19 83 ASN A O 1
ATOM 670 N N . MET A 1 84 ? -6.267 7.310 -18.221 1.00 83.75 84 MET A N 1
ATOM 671 C CA . MET A 1 84 ? -5.272 6.245 -18.336 1.00 83.75 84 MET A CA 1
ATOM 672 C C . MET A 1 84 ? -5.957 4.880 -18.494 1.00 83.75 84 MET A C 1
ATOM 674 O O . MET A 1 84 ? -6.919 4.587 -17.777 1.00 83.75 84 MET A O 1
ATOM 678 N N . PRO A 1 85 ? -5.454 4.014 -19.393 1.00 88.25 85 PRO A N 1
ATOM 679 C CA . PRO A 1 85 ? -6.012 2.684 -19.578 1.00 88.25 85 PRO A CA 1
ATOM 680 C C . PRO A 1 85 ? -5.876 1.875 -18.287 1.00 88.25 85 PRO A C 1
ATOM 682 O O . PRO A 1 85 ? -4.820 1.864 -17.650 1.00 88.25 85 PRO A O 1
ATOM 685 N N . PHE A 1 86 ? -6.955 1.196 -17.902 1.00 87.94 86 PHE A N 1
ATOM 686 C CA . PHE A 1 86 ? -6.979 0.389 -16.692 1.00 87.94 86 PHE A CA 1
ATOM 687 C C . PHE A 1 86 ? -7.770 -0.920 -16.899 1.00 87.94 86 PHE A C 1
ATOM 689 O O . PHE A 1 86 ? -8.922 -0.843 -17.331 1.00 87.94 86 PHE A O 1
ATOM 696 N N . PRO A 1 87 ? -7.206 -2.105 -16.582 1.00 89.38 87 PRO A N 1
ATOM 697 C CA . PRO A 1 87 ? -5.851 -2.329 -16.063 1.00 89.38 87 PRO A CA 1
ATOM 698 C C . PRO A 1 87 ? -4.760 -1.866 -17.050 1.00 89.38 87 PRO A C 1
ATOM 700 O O . PRO A 1 87 ? -5.008 -1.795 -18.256 1.00 89.38 87 PRO A O 1
ATOM 703 N N . PRO A 1 88 ? -3.575 -1.472 -16.554 1.00 91.25 88 PRO A N 1
ATOM 704 C CA . PRO A 1 88 ? -2.544 -0.870 -17.391 1.00 91.25 88 PRO A CA 1
ATOM 705 C C . PRO A 1 88 ? -1.959 -1.880 -18.379 1.00 91.25 88 PRO A C 1
ATOM 707 O O . PRO A 1 88 ? -1.682 -3.023 -18.030 1.00 91.25 88 PRO A O 1
ATOM 710 N N . HIS A 1 89 ? -1.682 -1.442 -19.607 1.00 90.81 89 HIS A N 1
ATOM 711 C CA . HIS A 1 89 ? -1.016 -2.298 -20.590 1.00 90.81 89 HIS A CA 1
ATOM 712 C C . HIS A 1 89 ? 0.430 -2.622 -20.178 1.00 90.81 89 HIS A C 1
ATOM 714 O O . HIS A 1 89 ? 1.172 -1.700 -19.809 1.00 90.81 89 HIS A O 1
ATOM 720 N N . PRO A 1 90 ? 0.871 -3.889 -20.297 1.00 91.06 90 PRO A N 1
ATOM 721 C CA . PRO A 1 90 ? 2.219 -4.292 -19.915 1.00 91.06 90 PRO A CA 1
ATOM 722 C C . PRO A 1 90 ? 3.291 -3.543 -20.720 1.00 91.06 90 PRO A C 1
ATOM 724 O O . PRO A 1 90 ? 3.062 -3.052 -21.829 1.00 91.06 90 PRO A O 1
ATOM 727 N N . TYR A 1 91 ? 4.491 -3.449 -20.155 1.00 90.00 91 TYR A N 1
ATOM 728 C CA . TYR A 1 91 ? 5.666 -2.976 -20.871 1.00 90.00 91 TYR A CA 1
ATOM 729 C C . TYR A 1 91 ? 6.065 -3.993 -21.935 1.00 90.00 91 TYR A C 1
ATOM 731 O O . TYR A 1 91 ? 6.364 -5.142 -21.631 1.00 90.00 91 TYR A O 1
ATOM 739 N N . SER A 1 92 ? 6.119 -3.556 -23.193 1.00 85.69 92 SER A N 1
ATOM 740 C CA . SER A 1 92 ? 6.365 -4.453 -24.326 1.00 85.69 92 SER A CA 1
ATOM 741 C C . SER A 1 92 ? 7.779 -5.040 -24.365 1.00 85.69 92 SER A C 1
ATOM 743 O O . SER A 1 92 ? 7.992 -6.046 -25.027 1.00 85.69 92 SER A O 1
ATOM 745 N N . ALA A 1 93 ? 8.759 -4.378 -23.741 1.00 87.75 93 ALA A N 1
ATOM 746 C CA . ALA A 1 93 ? 10.179 -4.720 -23.871 1.00 87.75 93 ALA A CA 1
ATOM 747 C C . ALA A 1 93 ? 10.912 -4.857 -22.524 1.00 87.75 93 ALA A C 1
ATOM 749 O O . ALA A 1 93 ? 12.135 -4.978 -22.511 1.00 87.75 93 ALA A O 1
ATOM 750 N N . LEU A 1 94 ? 10.192 -4.849 -21.397 1.00 89.31 94 LEU A N 1
ATOM 751 C CA . LEU A 1 94 ? 10.791 -4.989 -20.070 1.00 89.31 94 LEU A CA 1
ATOM 752 C C . LEU A 1 94 ? 10.958 -6.476 -19.704 1.00 89.31 94 LEU A C 1
ATOM 754 O O . LEU A 1 94 ? 9.958 -7.190 -19.616 1.00 89.31 94 LEU A O 1
ATOM 758 N N . PRO A 1 95 ? 12.185 -6.964 -19.435 1.00 89.12 95 PRO A N 1
ATOM 759 C CA . PRO A 1 95 ? 12.384 -8.347 -19.008 1.00 89.12 95 PRO A CA 1
ATOM 760 C C . PRO A 1 95 ? 11.819 -8.621 -17.603 1.00 89.12 95 PRO A C 1
ATOM 762 O O . PRO A 1 95 ? 12.018 -7.816 -16.686 1.00 89.12 95 PRO A O 1
ATOM 765 N N . LYS A 1 96 ? 11.216 -9.806 -17.396 1.00 86.12 96 LYS A N 1
ATOM 766 C CA . LYS A 1 96 ? 10.622 -10.244 -16.110 1.00 86.12 96 LYS A CA 1
ATOM 767 C C . LYS A 1 96 ? 11.560 -10.037 -14.913 1.00 86.12 96 LYS A C 1
ATOM 769 O O . LYS A 1 96 ? 11.140 -9.498 -13.894 1.00 86.12 96 LYS A O 1
ATOM 774 N N . ARG A 1 97 ? 12.853 -10.358 -15.063 1.00 86.50 97 ARG A N 1
ATOM 775 C CA . ARG A 1 97 ? 13.879 -10.226 -14.005 1.00 86.50 97 ARG A CA 1
ATOM 776 C C . ARG A 1 97 ? 14.057 -8.810 -13.437 1.00 86.50 97 ARG A C 1
ATOM 778 O O . ARG A 1 97 ? 14.541 -8.665 -12.324 1.00 86.50 97 ARG A O 1
ATOM 785 N N . PHE A 1 98 ? 13.670 -7.766 -14.175 1.00 89.50 98 PHE A N 1
ATOM 786 C CA . PHE A 1 98 ? 13.735 -6.378 -13.701 1.00 89.50 98 PHE A CA 1
ATOM 787 C C . PHE A 1 98 ? 12.419 -5.886 -13.085 1.00 89.50 98 PHE A C 1
ATOM 789 O O . PHE A 1 98 ? 12.395 -4.819 -12.474 1.00 89.50 98 PHE A O 1
ATOM 796 N N . CYS A 1 99 ? 11.320 -6.634 -13.222 1.00 90.94 99 CYS A N 1
ATOM 797 C CA . CYS A 1 99 ? 10.007 -6.164 -12.792 1.00 90.94 99 CYS A CA 1
ATOM 798 C C . CYS A 1 99 ? 9.965 -5.924 -11.279 1.00 90.94 99 CYS A C 1
ATOM 800 O O . CYS A 1 99 ? 9.567 -4.850 -10.844 1.00 90.94 99 CYS A O 1
ATOM 802 N N . LEU A 1 100 ? 10.448 -6.865 -10.468 1.00 89.38 100 LEU A N 1
ATOM 803 C CA . LEU A 1 100 ? 10.377 -6.723 -9.013 1.00 89.38 100 LEU A CA 1
ATOM 804 C C . LEU A 1 100 ? 11.190 -5.521 -8.494 1.00 89.38 100 LEU A C 1
ATOM 806 O O . LEU A 1 100 ? 10.700 -4.766 -7.661 1.00 89.38 100 LEU A O 1
ATOM 810 N N . VAL A 1 101 ? 12.402 -5.290 -9.017 1.00 91.75 101 VAL A N 1
ATOM 811 C CA . VAL A 1 101 ? 13.247 -4.155 -8.590 1.00 91.75 101 VAL A CA 1
ATOM 812 C C . VAL A 1 101 ? 12.656 -2.801 -9.000 1.00 91.75 101 VAL A C 1
ATOM 814 O O . VAL A 1 101 ? 12.677 -1.852 -8.217 1.00 91.75 101 VAL A O 1
ATOM 817 N N . LEU A 1 102 ? 12.061 -2.709 -10.192 1.00 93.38 102 LEU A N 1
ATOM 818 C CA . LEU A 1 102 ? 11.384 -1.493 -10.652 1.00 93.38 102 LEU A CA 1
ATOM 819 C C . LEU A 1 102 ? 10.077 -1.233 -9.893 1.00 93.38 102 LEU A C 1
ATOM 821 O O . LEU A 1 102 ? 9.739 -0.078 -9.605 1.00 93.38 102 LEU A O 1
ATOM 825 N N . ALA A 1 103 ? 9.344 -2.297 -9.561 1.00 93.44 103 ALA A N 1
ATOM 826 C CA . ALA A 1 103 ? 8.144 -2.212 -8.743 1.00 93.44 103 ALA A CA 1
ATOM 827 C C . ALA A 1 103 ? 8.489 -1.737 -7.335 1.00 93.44 103 ALA A C 1
ATOM 829 O O . ALA A 1 103 ? 7.836 -0.823 -6.845 1.00 93.44 103 ALA A O 1
ATOM 830 N N . LEU A 1 104 ? 9.564 -2.262 -6.739 1.00 93.56 104 LEU A N 1
ATOM 831 C CA . LEU A 1 104 ? 10.023 -1.846 -5.419 1.00 93.56 104 LEU A CA 1
ATOM 832 C C . LEU A 1 104 ? 10.438 -0.372 -5.384 1.00 93.56 104 LEU A C 1
ATOM 834 O O . LEU A 1 104 ? 10.013 0.373 -4.504 1.00 93.56 104 LEU A O 1
ATOM 838 N N . TYR A 1 105 ? 11.207 0.076 -6.379 1.00 94.56 105 TYR A N 1
ATOM 839 C CA . TYR A 1 105 ? 11.540 1.492 -6.526 1.00 94.56 105 TYR A CA 1
ATOM 840 C C . TYR A 1 105 ? 10.281 2.370 -6.598 1.00 94.56 105 TYR A C 1
ATOM 842 O O . TYR A 1 105 ? 10.177 3.390 -5.909 1.00 94.56 105 TYR A O 1
ATOM 850 N N . SER A 1 106 ? 9.314 1.974 -7.432 1.00 94.88 106 SER A N 1
ATOM 851 C CA . SER A 1 106 ? 8.057 2.711 -7.593 1.00 94.88 106 SER A CA 1
ATOM 852 C C . SER A 1 106 ? 7.246 2.699 -6.300 1.00 94.88 106 SER A C 1
ATOM 854 O O . SER A 1 106 ? 6.708 3.727 -5.908 1.00 94.88 106 SER A O 1
ATOM 856 N N . PHE A 1 107 ? 7.217 1.571 -5.599 1.00 95.38 107 PHE A N 1
ATOM 857 C CA . PHE A 1 107 ? 6.548 1.410 -4.318 1.00 95.38 107 PHE A CA 1
ATOM 858 C C . PHE A 1 107 ? 7.109 2.348 -3.247 1.00 95.38 107 PHE A C 1
ATOM 860 O O . PHE A 1 107 ? 6.334 3.062 -2.610 1.00 95.38 107 PHE A O 1
ATOM 867 N N . PHE A 1 108 ? 8.435 2.434 -3.107 1.00 95.12 108 PHE A N 1
ATOM 868 C CA . PHE A 1 108 ? 9.066 3.361 -2.165 1.00 95.12 108 PHE A CA 1
ATOM 869 C C . PHE A 1 108 ? 8.689 4.811 -2.458 1.00 95.12 108 P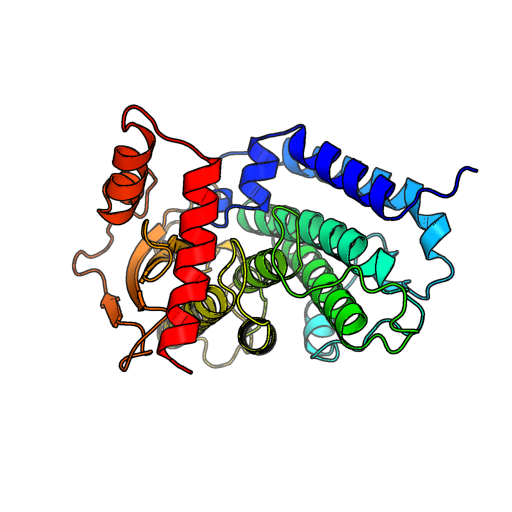HE A C 1
ATOM 871 O O . PHE A 1 108 ? 8.174 5.495 -1.577 1.00 95.12 108 PHE A O 1
ATOM 878 N N . ASN A 1 109 ? 8.848 5.265 -3.703 1.00 94.50 109 ASN A N 1
ATOM 879 C CA . ASN A 1 109 ? 8.460 6.627 -4.070 1.00 94.50 109 ASN A CA 1
ATOM 880 C C . ASN A 1 109 ? 6.964 6.877 -3.829 1.00 94.50 109 ASN A C 1
ATOM 882 O O . ASN A 1 109 ? 6.600 7.871 -3.208 1.00 94.50 109 ASN A O 1
ATOM 886 N N . GLY A 1 110 ? 6.096 5.959 -4.264 1.00 94.12 110 GLY A N 1
ATOM 887 C CA . GLY A 1 110 ? 4.647 6.084 -4.118 1.00 94.12 110 GLY A CA 1
ATOM 888 C C . GLY A 1 110 ? 4.205 6.226 -2.662 1.00 94.12 110 GLY A C 1
ATOM 889 O O . GLY A 1 110 ? 3.405 7.105 -2.350 1.00 94.12 110 GLY A O 1
ATOM 890 N N . ARG A 1 111 ? 4.769 5.419 -1.754 1.00 93.44 111 ARG A N 1
ATOM 891 C CA . ARG A 1 111 ? 4.477 5.492 -0.313 1.00 93.44 111 ARG A CA 1
ATOM 892 C C . ARG A 1 111 ? 4.981 6.788 0.322 1.00 93.44 111 ARG A C 1
ATOM 894 O O . ARG A 1 111 ? 4.256 7.390 1.109 1.00 93.44 111 ARG A O 1
ATOM 901 N N . LEU A 1 112 ? 6.179 7.251 -0.034 1.00 93.19 112 LEU A N 1
ATOM 902 C CA . LEU A 1 112 ? 6.731 8.503 0.499 1.00 93.19 112 LEU A CA 1
ATOM 903 C C . LEU A 1 112 ? 5.952 9.727 0.003 1.00 93.19 112 LEU A C 1
ATOM 905 O O . LEU A 1 112 ? 5.608 10.601 0.797 1.00 93.19 112 LEU A O 1
ATOM 909 N N . PHE A 1 113 ? 5.594 9.768 -1.283 1.00 93.19 113 PHE A N 1
ATOM 910 C CA . PHE A 1 113 ? 4.733 10.819 -1.825 1.00 93.19 113 PHE A CA 1
ATOM 911 C C . PHE A 1 113 ? 3.324 10.788 -1.225 1.00 93.19 113 PHE A C 1
ATOM 913 O O . PHE A 1 113 ? 2.765 11.849 -0.944 1.00 93.19 113 PHE A O 1
ATOM 920 N N . TRP A 1 114 ? 2.779 9.597 -0.953 1.00 92.31 114 TRP A N 1
ATOM 921 C CA . TRP A 1 114 ? 1.521 9.454 -0.221 1.00 92.31 114 TRP A CA 1
ATOM 922 C C . TRP A 1 114 ? 1.617 10.073 1.176 1.00 92.31 114 TRP A C 1
ATOM 924 O O . TRP A 1 114 ? 0.764 10.876 1.546 1.00 92.31 114 TRP A O 1
ATOM 934 N N . VAL A 1 115 ? 2.684 9.796 1.929 1.00 90.50 115 VAL A N 1
ATOM 935 C CA . VAL A 1 115 ? 2.888 10.430 3.241 1.00 90.50 115 VAL A CA 1
ATOM 936 C C . VAL A 1 115 ? 2.968 11.948 3.115 1.00 90.50 115 VAL A C 1
ATOM 938 O O . VAL A 1 115 ? 2.275 12.670 3.829 1.00 90.50 115 VAL A O 1
ATOM 941 N N . LEU A 1 116 ? 3.764 12.452 2.170 1.00 89.25 116 LEU A N 1
ATOM 942 C CA . LEU A 1 116 ? 3.874 13.890 1.941 1.00 89.25 116 LEU A CA 1
ATOM 943 C C . LEU A 1 116 ? 2.523 14.521 1.591 1.00 89.25 116 LEU A C 1
ATOM 945 O O . LEU A 1 116 ? 2.267 15.652 1.986 1.00 89.25 116 LEU A O 1
ATOM 949 N N . SER A 1 117 ? 1.646 13.818 0.872 1.00 89.00 117 SER A N 1
ATOM 950 C CA . SER A 1 117 ? 0.299 14.308 0.547 1.00 89.00 117 SER A CA 1
ATOM 951 C C . SER A 1 117 ? -0.637 14.411 1.756 1.00 89.00 117 SER A C 1
ATOM 953 O O . SER A 1 117 ? -1.566 15.217 1.741 1.00 89.00 117 SER A O 1
ATOM 955 N N . ILE A 1 118 ? -0.363 13.658 2.824 1.00 86.12 118 ILE A N 1
ATOM 956 C CA . ILE A 1 118 ? -1.088 13.761 4.094 1.00 86.12 118 ILE A CA 1
ATOM 957 C C . ILE A 1 118 ? -0.612 14.993 4.879 1.00 86.12 118 ILE A C 1
ATOM 959 O O . ILE A 1 118 ? -1.435 15.730 5.426 1.00 86.12 118 ILE A O 1
ATOM 963 N N . SER A 1 119 ? 0.700 15.251 4.885 1.00 76.50 119 SER A N 1
ATOM 964 C CA . SER A 1 119 ? 1.329 16.272 5.738 1.00 76.50 119 SER A CA 1
ATOM 965 C C . SER A 1 119 ? 1.479 17.666 5.099 1.00 76.50 119 SER A C 1
ATOM 967 O O . SER A 1 119 ? 1.457 18.665 5.817 1.00 76.50 119 SER A O 1
ATOM 969 N N . ARG A 1 120 ? 1.635 17.785 3.768 1.00 68.81 120 ARG A N 1
ATOM 970 C CA . ARG A 1 120 ? 1.945 19.062 3.080 1.00 68.81 120 ARG A CA 1
ATOM 971 C C . ARG A 1 120 ? 0.734 19.966 2.849 1.00 68.81 120 ARG A C 1
ATOM 973 O O . ARG A 1 120 ? -0.391 19.508 2.665 1.00 68.81 120 ARG A O 1
ATOM 980 N N . ASN A 1 121 ? 0.992 21.271 2.699 1.00 55.81 121 ASN A N 1
ATOM 981 C CA . ASN A 1 121 ? 0.042 22.235 2.118 1.00 55.81 121 ASN A CA 1
ATOM 982 C C . ASN A 1 121 ? -0.126 22.048 0.593 1.00 55.81 121 ASN A C 1
ATOM 984 O O . ASN A 1 121 ? -1.249 22.132 0.097 1.00 55.81 121 ASN A O 1
ATOM 988 N N . GLU A 1 122 ? 0.939 21.676 -0.130 1.00 59.88 122 GLU A N 1
ATOM 989 C CA . GLU A 1 122 ? 0.940 21.328 -1.569 1.00 59.88 122 GLU A CA 1
ATOM 990 C C . GLU A 1 122 ? 0.498 19.875 -1.844 1.00 59.88 122 GLU A C 1
ATOM 992 O O . GLU A 1 122 ? 1.061 19.180 -2.691 1.00 59.88 122 GLU A O 1
ATOM 997 N N . ALA A 1 123 ? -0.512 19.403 -1.109 1.00 68.12 123 ALA A N 1
ATOM 998 C CA . ALA A 1 123 ? -0.950 18.006 -1.103 1.00 68.12 123 ALA A CA 1
ATOM 999 C C . ALA A 1 123 ? -1.257 17.444 -2.501 1.00 68.12 123 ALA A C 1
ATOM 1001 O O . ALA A 1 123 ? -0.996 16.276 -2.757 1.00 68.12 123 ALA A O 1
ATOM 1002 N N . ARG A 1 124 ? -1.754 18.273 -3.430 1.00 81.44 124 ARG A N 1
ATOM 1003 C CA . ARG A 1 124 ? -2.192 17.807 -4.753 1.00 81.44 124 ARG A CA 1
ATOM 1004 C C . ARG A 1 124 ? -1.035 17.328 -5.631 1.00 81.44 124 ARG A C 1
ATOM 1006 O O . ARG A 1 124 ? -1.169 16.318 -6.310 1.00 81.44 124 ARG A O 1
ATOM 1013 N N . THR A 1 125 ? 0.106 18.018 -5.627 1.00 86.38 125 THR A N 1
ATOM 1014 C CA . THR A 1 125 ? 1.257 17.610 -6.451 1.00 86.38 125 THR A CA 1
ATOM 1015 C C . THR A 1 125 ? 1.862 16.314 -5.924 1.00 86.38 125 THR A C 1
ATOM 1017 O O . THR A 1 125 ? 2.187 15.418 -6.700 1.00 86.38 125 THR A O 1
ATOM 1020 N N . THR A 1 126 ? 1.998 16.180 -4.605 1.00 88.88 126 THR A N 1
ATOM 1021 C CA . THR A 1 126 ? 2.525 14.955 -3.991 1.00 88.88 126 THR A CA 1
ATOM 1022 C C . THR A 1 126 ? 1.547 13.789 -4.115 1.00 88.88 126 THR A C 1
ATOM 1024 O O . THR A 1 126 ? 1.974 12.680 -4.413 1.00 88.88 126 THR A O 1
ATOM 1027 N N . GLU A 1 127 ? 0.241 14.034 -4.020 1.00 89.62 127 GLU A N 1
ATOM 1028 C CA . GLU A 1 127 ? -0.813 13.051 -4.302 1.00 89.62 127 GLU A CA 1
ATOM 1029 C C . GLU A 1 127 ? -0.726 12.515 -5.743 1.00 89.62 127 GLU A C 1
ATOM 1031 O O . GLU A 1 127 ? -0.702 11.303 -5.953 1.00 89.62 127 GLU A O 1
ATOM 1036 N N . LEU A 1 128 ? -0.598 13.398 -6.741 1.00 89.56 128 LEU A N 1
ATOM 1037 C CA . LEU A 1 128 ? -0.456 12.998 -8.147 1.00 89.56 128 LEU A CA 1
ATOM 1038 C C . LEU A 1 128 ? 0.823 12.184 -8.392 1.00 89.56 128 LEU A C 1
ATOM 1040 O O . LEU A 1 128 ? 0.797 11.195 -9.125 1.00 89.56 128 LEU A O 1
ATOM 1044 N N . ASN A 1 129 ? 1.932 12.553 -7.744 1.00 91.00 129 ASN A N 1
ATOM 1045 C CA . ASN A 1 129 ? 3.164 11.764 -7.788 1.00 91.00 129 ASN A CA 1
ATOM 1046 C C . ASN A 1 129 ? 2.973 10.376 -7.165 1.00 91.00 129 ASN A C 1
ATOM 1048 O O . ASN A 1 129 ? 3.436 9.384 -7.729 1.00 91.00 129 ASN A O 1
ATOM 1052 N N . ALA A 1 130 ? 2.246 10.278 -6.048 1.00 92.75 130 ALA A N 1
ATOM 1053 C CA . ALA A 1 130 ? 1.903 8.988 -5.464 1.00 92.75 130 ALA A CA 1
ATOM 1054 C C . ALA A 1 130 ? 1.118 8.137 -6.476 1.00 92.75 130 ALA A C 1
ATOM 1056 O O . ALA A 1 130 ? 1.540 7.028 -6.798 1.00 92.75 130 ALA A O 1
ATOM 1057 N N . TYR A 1 131 ? 0.042 8.674 -7.061 1.00 91.94 131 TYR A N 1
ATOM 1058 C CA . TYR A 1 131 ? -0.780 7.961 -8.048 1.00 91.94 131 TYR A CA 1
ATOM 1059 C C . TYR A 1 131 ? -0.004 7.510 -9.279 1.00 91.94 131 TYR A C 1
ATOM 1061 O O . TYR A 1 131 ? -0.223 6.401 -9.767 1.00 91.94 131 TYR A O 1
ATOM 1069 N N . TRP A 1 132 ? 0.938 8.324 -9.749 1.00 91.62 132 TRP A N 1
ATOM 1070 C CA . TRP A 1 132 ? 1.837 7.935 -10.827 1.00 91.62 132 TRP A CA 1
ATOM 1071 C C . TRP A 1 132 ? 2.644 6.697 -10.475 1.00 91.62 132 TRP A C 1
ATOM 1073 O O . TRP A 1 132 ? 2.637 5.720 -11.221 1.00 91.62 132 TRP A O 1
ATOM 1083 N N . HIS A 1 133 ? 3.306 6.712 -9.323 1.00 93.31 133 HIS A N 1
ATOM 1084 C CA . HIS A 1 133 ? 4.102 5.582 -8.876 1.00 93.31 133 HIS A CA 1
ATOM 1085 C C . HIS A 1 133 ? 3.250 4.333 -8.625 1.00 93.31 133 HIS A C 1
ATOM 1087 O O . HIS A 1 133 ? 3.669 3.244 -9.009 1.00 93.31 133 HIS A O 1
ATOM 1093 N N . LEU A 1 134 ? 2.034 4.477 -8.088 1.00 92.88 134 LEU A N 1
ATOM 1094 C CA . LEU A 1 134 ? 1.076 3.372 -7.996 1.00 92.88 134 LEU A CA 1
ATOM 1095 C C . LEU A 1 134 ? 0.744 2.779 -9.371 1.00 92.88 134 LEU A C 1
ATOM 1097 O O . LEU A 1 134 ? 0.812 1.564 -9.553 1.00 92.88 134 LEU A O 1
ATOM 1101 N N . TYR A 1 135 ? 0.446 3.624 -10.358 1.00 92.94 135 TYR A N 1
ATOM 1102 C CA . TYR A 1 135 ? 0.188 3.172 -11.724 1.00 92.94 135 TYR A CA 1
ATOM 1103 C C . TYR A 1 135 ? 1.394 2.429 -12.318 1.00 92.94 135 TYR A C 1
ATOM 1105 O O . TYR A 1 135 ? 1.226 1.404 -12.983 1.00 92.94 135 TYR A O 1
ATOM 1113 N N . GLN A 1 136 ? 2.619 2.892 -12.035 1.00 92.81 136 GLN A N 1
ATOM 1114 C CA . GLN A 1 136 ? 3.836 2.185 -12.442 1.00 92.81 136 GLN A CA 1
ATOM 1115 C C . GLN A 1 136 ? 3.926 0.792 -11.811 1.00 92.81 136 GLN A C 1
ATOM 1117 O O . GLN A 1 136 ? 4.216 -0.160 -12.532 1.00 92.81 136 GLN A O 1
ATOM 1122 N N . ILE A 1 137 ? 3.621 0.640 -10.516 1.00 93.81 137 ILE A N 1
ATOM 1123 C CA . ILE A 1 137 ? 3.590 -0.676 -9.848 1.00 93.81 137 ILE A CA 1
ATOM 1124 C C . ILE A 1 137 ? 2.636 -1.618 -10.583 1.00 93.81 137 ILE A C 1
ATOM 1126 O O . ILE A 1 137 ? 3.020 -2.735 -10.918 1.00 93.81 137 ILE A O 1
ATOM 1130 N N . PHE A 1 138 ? 1.422 -1.161 -10.896 1.00 93.44 138 PHE A N 1
ATOM 1131 C CA . PHE A 1 138 ? 0.415 -1.982 -11.572 1.00 93.44 138 PHE A CA 1
ATOM 1132 C C . PHE A 1 138 ? 0.840 -2.382 -12.981 1.00 93.44 138 PHE A C 1
ATOM 1134 O O . PHE A 1 138 ? 0.671 -3.530 -13.393 1.00 93.44 138 PHE A O 1
ATOM 1141 N N . ARG A 1 139 ? 1.440 -1.447 -13.720 1.00 93.19 139 ARG A N 1
ATOM 1142 C CA . ARG A 1 139 ? 1.951 -1.705 -15.065 1.00 93.19 139 ARG A CA 1
ATOM 1143 C C . ARG A 1 139 ? 3.094 -2.717 -15.051 1.00 93.19 139 ARG A C 1
ATOM 1145 O O . ARG A 1 139 ? 3.141 -3.615 -15.892 1.00 93.19 139 ARG A O 1
ATOM 1152 N N . ILE A 1 140 ? 4.002 -2.594 -14.087 1.00 93.00 140 ILE A N 1
ATOM 1153 C CA . ILE A 1 140 ? 5.129 -3.512 -13.906 1.00 93.00 140 ILE A CA 1
ATOM 1154 C C . ILE A 1 140 ? 4.637 -4.894 -13.462 1.00 93.00 140 ILE A C 1
ATOM 1156 O O . ILE A 1 140 ? 5.084 -5.894 -14.018 1.00 93.00 140 ILE A O 1
ATOM 1160 N N . TYR A 1 141 ? 3.675 -4.964 -12.541 1.00 92.06 141 TYR A N 1
ATOM 1161 C CA . TYR A 1 141 ? 3.031 -6.218 -12.145 1.00 92.06 141 TYR A CA 1
ATOM 1162 C C . TYR A 1 141 ? 2.367 -6.906 -13.342 1.00 92.06 141 TYR A C 1
ATOM 1164 O O . TYR A 1 141 ? 2.656 -8.064 -13.628 1.00 92.06 141 TYR A O 1
ATOM 1172 N N . THR A 1 142 ? 1.576 -6.160 -14.122 1.00 91.00 142 THR A N 1
ATOM 1173 C CA . THR A 1 142 ? 0.937 -6.672 -15.345 1.00 91.00 142 THR A CA 1
ATOM 1174 C C . THR A 1 142 ? 1.978 -7.195 -16.337 1.00 91.00 142 THR A C 1
ATOM 1176 O O . THR A 1 142 ? 1.768 -8.219 -16.980 1.00 91.00 142 THR A O 1
ATOM 1179 N N . THR A 1 143 ? 3.135 -6.537 -16.436 1.00 90.75 143 THR A N 1
ATOM 1180 C CA . THR A 1 143 ? 4.262 -7.014 -17.254 1.00 90.75 143 THR A CA 1
ATOM 1181 C C . THR A 1 143 ? 4.814 -8.343 -16.744 1.00 90.75 143 THR A C 1
ATOM 1183 O O . THR A 1 143 ? 5.057 -9.244 -17.540 1.00 90.75 143 THR A O 1
ATOM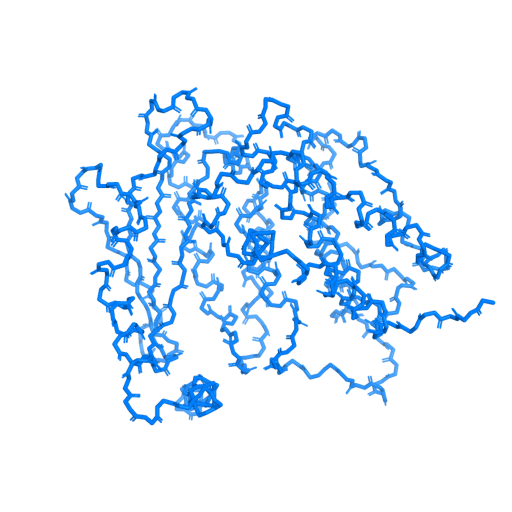 1186 N N . ALA A 1 144 ? 4.994 -8.478 -15.428 1.00 88.88 144 ALA A N 1
ATOM 1187 C CA . ALA A 1 144 ? 5.551 -9.676 -14.812 1.00 88.88 144 ALA A CA 1
ATOM 1188 C C . ALA A 1 144 ? 4.652 -10.908 -15.004 1.00 88.88 144 ALA A C 1
ATOM 1190 O O . ALA A 1 144 ? 5.167 -11.981 -15.317 1.00 88.88 144 ALA A O 1
ATOM 1191 N N . ILE A 1 145 ? 3.330 -10.748 -14.858 1.00 85.94 145 ILE A N 1
ATOM 1192 C CA . ILE A 1 145 ? 2.363 -11.853 -14.976 1.00 85.94 145 ILE A CA 1
ATOM 1193 C C . ILE A 1 145 ? 2.042 -12.227 -16.432 1.00 85.94 145 ILE A C 1
ATOM 1195 O O . ILE A 1 145 ? 1.684 -13.367 -16.698 1.00 85.94 145 ILE A O 1
ATOM 1199 N N . ASN A 1 146 ? 2.188 -11.296 -17.386 1.00 83.56 146 ASN A N 1
ATOM 1200 C CA . ASN A 1 146 ? 1.938 -11.543 -18.816 1.00 83.56 146 ASN A CA 1
ATOM 1201 C C . ASN A 1 146 ? 3.212 -11.906 -19.604 1.00 83.56 146 ASN A C 1
ATOM 1203 O O . ASN A 1 146 ? 3.191 -11.943 -20.835 1.00 83.56 146 ASN A O 1
ATOM 1207 N N . TYR A 1 147 ? 4.341 -12.128 -18.930 1.00 78.69 147 TYR A N 1
ATOM 1208 C CA . TYR A 1 147 ? 5.601 -12.430 -19.601 1.00 78.69 147 TYR A CA 1
ATOM 1209 C C . TYR A 1 147 ? 5.585 -13.842 -20.211 1.00 78.69 147 TYR A C 1
ATOM 1211 O O . TYR A 1 147 ? 5.439 -14.822 -19.488 1.00 78.69 147 TYR A O 1
ATOM 1219 N N . GLN A 1 148 ? 5.775 -13.944 -21.532 1.00 65.38 148 GLN A N 1
ATOM 1220 C CA . GLN A 1 148 ? 5.729 -15.204 -22.298 1.00 65.38 148 GLN A CA 1
ATOM 1221 C C . GLN A 1 148 ? 7.116 -15.768 -22.693 1.00 65.38 148 GLN A C 1
ATOM 1223 O O . GLN A 1 148 ? 7.194 -16.618 -23.575 1.00 65.38 148 GLN A O 1
ATOM 1228 N N . GLY A 1 149 ? 8.221 -15.277 -22.116 1.00 60.97 149 GLY A N 1
ATOM 1229 C CA . GLY A 1 149 ? 9.571 -15.786 -22.426 1.00 60.97 149 GLY A CA 1
ATOM 1230 C C . GLY A 1 149 ? 9.867 -17.167 -21.819 1.00 60.97 149 GLY A C 1
ATOM 1231 O O . GLY A 1 149 ? 9.149 -17.598 -20.920 1.00 60.97 149 GLY A O 1
ATOM 1232 N N . ASP A 1 150 ? 10.925 -17.833 -22.308 1.00 52.34 150 ASP A N 1
ATOM 1233 C CA . ASP A 1 150 ? 11.281 -19.221 -21.964 1.00 52.34 150 ASP A CA 1
ATOM 1234 C C . ASP A 1 150 ? 11.239 -19.501 -20.453 1.00 52.34 150 ASP A C 1
ATOM 1236 O O . ASP A 1 150 ? 11.901 -18.846 -19.642 1.00 52.34 150 ASP A O 1
ATOM 1240 N N . ALA A 1 151 ? 10.468 -20.530 -20.098 1.00 48.53 151 ALA A N 1
ATOM 1241 C CA . ALA A 1 151 ? 10.205 -20.999 -18.740 1.00 48.53 151 ALA A CA 1
ATOM 1242 C C . ALA A 1 151 ? 11.447 -21.554 -18.002 1.00 48.53 151 ALA A C 1
ATOM 1244 O O . ALA A 1 151 ? 11.345 -21.981 -16.858 1.00 48.53 151 ALA A O 1
ATOM 1245 N N . GLU A 1 152 ? 12.634 -21.554 -18.620 1.00 43.47 152 GLU A N 1
ATOM 1246 C CA . GLU A 1 152 ? 13.838 -22.211 -18.083 1.00 43.47 152 GLU A CA 1
ATOM 1247 C C . GLU A 1 152 ? 14.628 -21.382 -17.053 1.00 43.47 152 GLU A C 1
ATOM 1249 O O . GLU A 1 152 ? 15.582 -21.877 -16.457 1.00 43.47 152 GLU A O 1
ATOM 1254 N N . THR A 1 153 ? 14.216 -20.145 -16.763 1.00 42.91 153 THR A N 1
ATOM 1255 C CA . THR A 1 153 ? 14.752 -19.364 -15.627 1.00 42.91 153 THR A CA 1
ATOM 1256 C C . THR A 1 153 ? 13.660 -18.993 -14.632 1.00 42.91 153 THR A C 1
ATOM 1258 O O . THR A 1 153 ? 13.553 -17.843 -14.199 1.00 42.91 153 THR A O 1
ATOM 1261 N N . ASP A 1 154 ? 12.809 -19.959 -14.294 1.00 41.53 154 ASP A N 1
ATOM 1262 C CA . ASP A 1 154 ? 11.737 -19.771 -13.321 1.00 41.53 154 ASP A CA 1
ATOM 1263 C C . ASP A 1 154 ? 12.301 -19.672 -11.892 1.00 41.53 154 ASP A C 1
ATOM 1265 O O . ASP A 1 154 ? 12.322 -20.616 -11.112 1.00 41.53 154 ASP A O 1
ATOM 1269 N N . PHE A 1 155 ? 12.777 -18.479 -11.533 1.00 43.06 155 PHE A N 1
ATOM 1270 C CA . PHE A 1 155 ? 12.954 -18.059 -10.138 1.00 43.06 155 PHE A CA 1
ATOM 1271 C C . PHE A 1 155 ? 11.735 -17.277 -9.626 1.00 43.06 155 PHE A C 1
ATOM 1273 O O . PHE A 1 155 ? 11.843 -16.497 -8.681 1.00 43.06 155 PHE A O 1
ATOM 1280 N N . TYR A 1 156 ? 10.567 -17.459 -10.249 1.00 41.28 156 TYR A N 1
ATOM 1281 C CA . TYR A 1 156 ? 9.307 -16.923 -9.747 1.00 41.28 156 TYR A CA 1
ATOM 1282 C C . TYR A 1 156 ? 8.347 -18.070 -9.456 1.00 41.28 156 TYR A C 1
ATOM 1284 O O . TYR A 1 156 ? 7.421 -18.337 -10.216 1.00 41.28 156 TYR A O 1
ATOM 1292 N N . HIS A 1 157 ? 8.572 -18.747 -8.333 1.00 39.22 157 HIS A N 1
ATOM 1293 C CA . HIS A 1 157 ? 7.464 -19.434 -7.691 1.00 39.22 157 HIS A CA 1
ATOM 1294 C C . HIS A 1 157 ? 6.575 -18.363 -7.050 1.00 39.22 157 HIS A C 1
ATOM 1296 O O . HIS A 1 157 ? 7.102 -17.546 -6.290 1.00 39.22 157 HIS A O 1
ATOM 1302 N N . PRO A 1 158 ? 5.255 -18.354 -7.301 1.00 36.41 158 PRO A N 1
ATOM 1303 C CA . PRO A 1 158 ? 4.298 -17.695 -6.422 1.00 36.41 158 PRO A CA 1
ATOM 1304 C C . PRO A 1 158 ? 4.264 -18.465 -5.090 1.00 36.41 158 PRO A C 1
ATOM 1306 O O . PRO A 1 158 ? 3.341 -19.214 -4.788 1.00 36.41 158 PRO A O 1
ATOM 1309 N N . CYS A 1 159 ? 5.351 -18.346 -4.332 1.00 40.97 159 CYS A N 1
ATOM 1310 C CA . CYS A 1 159 ? 5.527 -18.830 -2.976 1.00 40.97 159 CYS A CA 1
ATOM 1311 C C . CYS A 1 159 ? 6.368 -17.779 -2.256 1.00 40.97 159 CYS A C 1
ATOM 1313 O O . CYS A 1 159 ? 7.517 -17.513 -2.619 1.00 40.97 159 CYS A O 1
ATOM 1315 N N . GLU A 1 160 ? 5.762 -17.160 -1.252 1.00 47.59 160 GLU A N 1
ATOM 1316 C CA . GLU A 1 160 ? 6.287 -16.058 -0.471 1.00 47.59 160 GLU A CA 1
ATOM 1317 C C . GLU A 1 160 ? 7.464 -16.573 0.371 1.00 47.59 160 GLU A C 1
ATOM 1319 O O . GLU A 1 160 ? 7.352 -16.983 1.528 1.00 47.59 160 GLU A O 1
ATOM 1324 N N . THR A 1 161 ? 8.641 -16.572 -0.249 1.00 43.53 161 THR A N 1
ATOM 1325 C CA . THR A 1 161 ? 9.908 -16.578 0.479 1.00 43.53 161 THR A CA 1
ATOM 1326 C C . THR A 1 161 ? 9.944 -15.362 1.415 1.00 43.53 161 THR A C 1
ATOM 1328 O O . THR A 1 161 ? 9.252 -14.377 1.180 1.00 43.53 161 THR A O 1
ATOM 1331 N N . LEU A 1 162 ? 10.792 -15.374 2.448 1.00 46.34 162 LEU A N 1
ATOM 1332 C CA . LEU A 1 162 ? 11.088 -14.233 3.346 1.00 46.34 162 LEU A CA 1
ATOM 1333 C C . LEU A 1 162 ? 11.543 -12.932 2.626 1.00 46.34 162 LEU A C 1
ATOM 1335 O O . LEU A 1 162 ? 12.014 -11.990 3.259 1.00 46.34 162 LEU A O 1
ATOM 1339 N N . ARG A 1 163 ? 11.482 -12.894 1.292 1.00 55.41 163 ARG A N 1
ATOM 1340 C CA . ARG A 1 163 ? 11.905 -11.814 0.411 1.00 55.41 163 ARG A CA 1
ATOM 1341 C C . ARG A 1 163 ? 10.714 -10.938 0.028 1.00 55.41 163 ARG A C 1
ATOM 1343 O O . ARG A 1 163 ? 9.566 -11.363 0.033 1.00 55.41 163 ARG A O 1
ATOM 1350 N N . VAL A 1 164 ? 11.019 -9.699 -0.341 1.00 62.50 164 VAL A N 1
ATOM 1351 C CA . VAL A 1 164 ? 10.038 -8.748 -0.873 1.00 62.50 164 VAL A CA 1
ATOM 1352 C C . VAL A 1 164 ? 9.415 -9.296 -2.160 1.00 62.50 164 VAL A C 1
ATOM 1354 O O . VAL A 1 164 ? 10.145 -9.681 -3.070 1.00 62.50 164 VAL A O 1
ATOM 1357 N N . ASP A 1 165 ? 8.084 -9.278 -2.246 1.00 78.12 165 ASP A N 1
ATOM 1358 C CA . ASP A 1 165 ? 7.302 -9.686 -3.421 1.00 78.12 165 ASP A CA 1
ATOM 1359 C C . ASP A 1 165 ? 6.192 -8.657 -3.726 1.00 78.12 165 ASP A C 1
ATOM 1361 O O . ASP A 1 165 ? 5.983 -7.693 -2.982 1.00 78.12 165 ASP A O 1
ATOM 1365 N N . PHE A 1 166 ? 5.478 -8.838 -4.835 1.00 86.75 166 PHE A N 1
ATOM 1366 C CA . PHE A 1 166 ? 4.393 -7.972 -5.281 1.00 86.75 166 PHE A CA 1
ATOM 1367 C C . PHE A 1 166 ? 3.197 -7.944 -4.330 1.00 86.75 166 PHE A C 1
ATOM 1369 O O . PHE A 1 166 ? 2.600 -6.884 -4.171 1.00 86.75 166 PHE A O 1
ATOM 1376 N N . THR A 1 167 ? 2.865 -9.053 -3.670 1.00 87.44 167 THR A N 1
ATOM 1377 C CA . THR A 1 167 ? 1.694 -9.171 -2.783 1.00 87.44 167 THR A CA 1
ATOM 1378 C C . THR A 1 167 ? 1.611 -8.068 -1.714 1.00 87.44 167 THR A C 1
ATOM 1380 O O . THR A 1 167 ? 0.628 -7.320 -1.718 1.00 87.44 167 THR A O 1
ATOM 1383 N N . PRO A 1 168 ? 2.611 -7.877 -0.826 1.00 88.19 168 PRO A N 1
ATOM 1384 C CA . PRO A 1 168 ? 2.561 -6.801 0.167 1.00 88.19 168 PRO A CA 1
ATOM 1385 C C . PRO A 1 168 ? 2.578 -5.404 -0.470 1.00 88.19 168 PRO A C 1
ATOM 1387 O O . PRO A 1 168 ? 1.924 -4.496 0.041 1.00 88.19 168 PRO A O 1
ATOM 1390 N N . MET A 1 169 ? 3.272 -5.219 -1.603 1.00 91.62 169 MET A N 1
ATOM 1391 C CA . MET A 1 169 ? 3.280 -3.937 -2.321 1.00 91.62 169 MET A CA 1
ATOM 1392 C C . MET A 1 169 ? 1.896 -3.589 -2.883 1.00 91.62 169 MET A C 1
ATOM 1394 O O . MET A 1 169 ? 1.459 -2.447 -2.759 1.00 91.62 169 MET A O 1
ATOM 1398 N N . LEU A 1 170 ? 1.194 -4.563 -3.470 1.00 93.12 170 LEU A N 1
ATOM 1399 C CA . LEU A 1 170 ? -0.164 -4.404 -3.989 1.00 93.12 170 LEU A CA 1
ATOM 1400 C C . LEU A 1 170 ? -1.159 -4.134 -2.862 1.00 93.12 170 LEU A C 1
ATOM 1402 O O . LEU A 1 170 ? -1.956 -3.205 -2.976 1.00 93.12 170 LEU A O 1
ATOM 1406 N N . TYR A 1 171 ? -1.073 -4.881 -1.757 1.00 93.12 171 TYR A N 1
ATOM 1407 C CA . TYR A 1 171 ? -1.895 -4.631 -0.574 1.00 93.12 171 TYR A CA 1
ATOM 1408 C C . TYR A 1 171 ? -1.725 -3.191 -0.072 1.00 93.12 171 TYR A C 1
ATOM 1410 O O . TYR A 1 171 ? -2.696 -2.436 -0.003 1.00 93.12 171 TYR A O 1
ATOM 1418 N N . LEU A 1 172 ? -0.479 -2.763 0.158 1.00 93.94 172 LEU A N 1
ATOM 1419 C CA . LEU A 1 172 ? -0.170 -1.416 0.641 1.00 93.94 172 LEU A CA 1
ATOM 1420 C C . LEU A 1 172 ? -0.539 -0.315 -0.372 1.00 93.94 172 LEU A C 1
ATOM 1422 O O . LEU A 1 172 ? -0.985 0.763 0.028 1.00 93.94 172 LEU A O 1
ATOM 1426 N N . ALA A 1 173 ? -0.425 -0.582 -1.677 1.00 94.12 173 ALA A N 1
ATOM 1427 C CA . ALA A 1 173 ? -0.917 0.308 -2.730 1.00 94.12 173 ALA A CA 1
ATOM 1428 C C . ALA A 1 173 ? -2.455 0.427 -2.732 1.00 94.12 173 ALA A C 1
ATOM 1430 O O . ALA A 1 173 ? -2.990 1.479 -3.086 1.00 94.12 173 ALA A O 1
ATOM 1431 N N . GLY A 1 174 ? -3.181 -0.599 -2.279 1.00 93.88 174 GLY A N 1
ATOM 1432 C CA . GLY A 1 174 ? -4.637 -0.570 -2.124 1.00 93.88 174 GLY A CA 1
ATOM 1433 C C . GLY A 1 174 ? -5.127 0.580 -1.241 1.00 93.88 174 GLY A C 1
ATOM 1434 O O . GLY A 1 174 ? -6.067 1.292 -1.607 1.00 93.88 174 GLY A O 1
ATOM 1435 N N . HIS A 1 175 ? -4.427 0.859 -0.139 1.00 92.50 175 HIS A N 1
ATOM 1436 C CA . HIS A 1 175 ? -4.760 1.977 0.758 1.00 92.50 175 HIS A CA 1
ATOM 1437 C C . HIS A 1 175 ? -4.569 3.347 0.093 1.00 92.50 175 HIS A C 1
ATOM 1439 O O . HIS A 1 175 ? -5.235 4.311 0.460 1.00 92.50 175 HIS A O 1
ATOM 1445 N N . CYS A 1 176 ? -3.704 3.429 -0.918 1.00 91.88 176 CYS A N 1
ATOM 1446 C CA . CYS A 1 176 ? -3.346 4.669 -1.603 1.00 91.88 176 CYS A CA 1
ATOM 1447 C C . CYS A 1 176 ? -4.084 4.854 -2.943 1.00 91.88 176 CYS A C 1
ATOM 1449 O O . CYS A 1 176 ? -3.798 5.795 -3.680 1.00 91.88 176 CYS A O 1
ATOM 1451 N N . CYS A 1 177 ? -5.025 3.970 -3.297 1.00 90.94 177 CYS A N 1
ATOM 1452 C CA . CYS A 1 177 ? -5.710 4.037 -4.587 1.00 90.94 177 CYS A CA 1
ATOM 1453 C C . CYS A 1 177 ? -6.562 5.315 -4.732 1.00 90.94 177 CYS A C 1
ATOM 1455 O O . CYS A 1 177 ? -7.298 5.656 -3.802 1.00 90.94 177 CYS A O 1
ATOM 1457 N N . PRO A 1 178 ? -6.550 5.981 -5.904 1.00 88.56 178 PRO A N 1
ATOM 1458 C CA . PRO A 1 178 ? -7.394 7.142 -6.188 1.00 88.56 178 PRO A CA 1
ATOM 1459 C C . PRO A 1 178 ? -8.853 6.766 -6.458 1.00 88.56 178 PRO A C 1
ATOM 1461 O O . PRO A 1 178 ? -9.752 7.573 -6.238 1.00 88.56 178 PRO A O 1
ATOM 1464 N N . LYS A 1 179 ? -9.108 5.552 -6.966 1.00 88.56 179 LYS A N 1
ATOM 1465 C CA . LYS A 1 179 ? -10.420 5.131 -7.476 1.00 88.56 179 LYS A CA 1
ATOM 1466 C C . LYS A 1 179 ? -10.815 3.723 -7.030 1.00 88.56 179 LYS A C 1
ATOM 1468 O O . LYS A 1 179 ? -9.941 2.863 -6.893 1.00 88.56 179 LYS A O 1
ATOM 1473 N N . PRO A 1 180 ? -12.126 3.433 -6.920 1.00 90.06 180 PRO A N 1
ATOM 1474 C CA . PRO A 1 180 ? -12.617 2.084 -6.652 1.00 90.06 180 PRO A CA 1
ATOM 1475 C C . PRO A 1 180 ? -12.228 1.051 -7.715 1.00 90.06 180 PRO A C 1
ATOM 1477 O O . PRO A 1 180 ? -12.053 -0.113 -7.371 1.00 90.06 180 PRO A O 1
ATOM 1480 N N . SER A 1 181 ? -12.095 1.447 -8.987 1.00 90.75 181 SER A N 1
ATOM 1481 C CA . SER A 1 181 ? -11.687 0.537 -10.069 1.00 90.75 181 SER A CA 1
ATOM 1482 C C . SER A 1 181 ? -10.265 0.011 -9.874 1.00 90.75 181 SER A C 1
ATOM 1484 O O . SER A 1 181 ? -10.039 -1.184 -10.041 1.00 90.75 181 SER A O 1
ATOM 1486 N N . TRP A 1 182 ? -9.339 0.875 -9.442 1.00 93.00 182 TRP A N 1
ATOM 1487 C CA . TRP A 1 182 ? -7.956 0.496 -9.141 1.00 93.00 182 TRP A CA 1
ATOM 1488 C C . TRP A 1 182 ? -7.899 -0.490 -7.980 1.00 93.00 182 TRP A C 1
ATOM 1490 O O . TRP A 1 182 ? -7.294 -1.553 -8.092 1.00 93.00 182 TRP A O 1
ATOM 1500 N N . LEU A 1 183 ? -8.620 -0.177 -6.901 1.00 94.31 183 LEU A N 1
ATOM 1501 C CA . LEU A 1 183 ? -8.700 -1.046 -5.733 1.00 94.31 183 LEU A CA 1
ATOM 1502 C C . LEU A 1 183 ? -9.339 -2.403 -6.061 1.00 94.31 183 LEU A C 1
ATOM 1504 O O . LEU A 1 183 ? -8.847 -3.433 -5.617 1.00 94.31 183 LEU A O 1
ATOM 1508 N N . ARG A 1 184 ? -10.406 -2.425 -6.872 1.00 93.62 184 ARG A N 1
ATOM 1509 C CA . ARG A 1 184 ? -11.061 -3.671 -7.302 1.00 93.62 184 ARG A CA 1
ATOM 1510 C C . ARG A 1 184 ? -10.117 -4.569 -8.095 1.00 93.62 184 ARG A C 1
ATOM 1512 O O . ARG A 1 184 ? -10.160 -5.780 -7.917 1.00 93.62 184 ARG A O 1
ATOM 1519 N N . TRP A 1 185 ? -9.285 -3.991 -8.956 1.00 94.25 185 TRP A N 1
ATOM 1520 C CA . TRP A 1 185 ? -8.286 -4.766 -9.681 1.00 94.25 185 TRP A CA 1
ATOM 1521 C C . TRP A 1 185 ? -7.244 -5.363 -8.732 1.00 94.25 185 TRP A C 1
ATOM 1523 O O . TRP A 1 185 ? -6.999 -6.556 -8.814 1.00 94.25 185 TRP A O 1
ATOM 1533 N N . ILE A 1 186 ? -6.739 -4.605 -7.751 1.00 94.69 186 ILE A N 1
ATOM 1534 C CA . ILE A 1 186 ? -5.845 -5.159 -6.714 1.00 94.69 186 ILE A CA 1
ATOM 1535 C C . ILE A 1 186 ? -6.507 -6.318 -5.962 1.00 94.69 186 ILE A C 1
ATOM 1537 O O . ILE A 1 186 ? -5.879 -7.353 -5.777 1.00 94.69 186 ILE A O 1
ATOM 1541 N N . ILE A 1 187 ? -7.765 -6.158 -5.538 1.00 93.69 187 ILE A N 1
ATOM 1542 C CA . ILE A 1 187 ? -8.528 -7.211 -4.848 1.00 93.69 187 ILE A CA 1
ATOM 1543 C C . ILE A 1 187 ? -8.610 -8.471 -5.719 1.00 93.69 187 ILE A C 1
ATOM 1545 O O . ILE A 1 187 ? -8.396 -9.571 -5.218 1.00 93.69 187 ILE A O 1
ATOM 1549 N N . TYR A 1 188 ? -8.890 -8.311 -7.016 1.00 92.00 188 TYR A N 1
ATOM 1550 C CA . TYR A 1 188 ? -8.932 -9.418 -7.969 1.00 92.00 188 TYR A CA 1
ATOM 1551 C C . TYR A 1 188 ? -7.567 -10.105 -8.110 1.00 92.00 188 TYR A C 1
ATOM 1553 O O . TYR A 1 188 ? -7.491 -11.322 -7.968 1.00 92.00 188 TYR A O 1
ATOM 1561 N N . GLU A 1 189 ? -6.489 -9.345 -8.326 1.00 89.69 189 GLU A N 1
ATOM 1562 C CA . GLU A 1 189 ? -5.140 -9.907 -8.465 1.00 89.69 189 GLU A CA 1
ATOM 1563 C C . GLU A 1 189 ? -4.699 -10.631 -7.185 1.00 89.69 189 GLU A C 1
ATOM 1565 O O . GLU A 1 189 ? -4.278 -11.782 -7.243 1.00 89.69 189 GLU A O 1
ATOM 1570 N N . LEU A 1 190 ? -4.889 -10.024 -6.008 1.00 87.75 190 LEU A N 1
ATOM 1571 C CA . LEU A 1 190 ? -4.593 -10.658 -4.717 1.00 87.75 190 LEU A CA 1
ATOM 1572 C C . LEU A 1 190 ? -5.436 -11.921 -4.470 1.00 87.75 190 LEU A C 1
ATOM 1574 O O . LEU A 1 190 ? -4.957 -12.858 -3.836 1.00 87.75 190 LEU A O 1
ATOM 1578 N N . GLY A 1 191 ? -6.671 -11.968 -4.973 1.00 82.69 191 GLY A N 1
ATOM 1579 C CA . GLY A 1 191 ? -7.525 -13.155 -4.905 1.00 82.69 191 GLY A CA 1
ATOM 1580 C C . GLY A 1 191 ? -7.048 -14.317 -5.785 1.00 82.69 191 GLY A C 1
ATOM 1581 O O . GLY A 1 191 ? -7.351 -15.466 -5.471 1.00 82.69 191 GLY A O 1
ATOM 1582 N N . ASN A 1 192 ? -6.288 -14.030 -6.847 1.00 76.50 192 ASN A N 1
ATOM 1583 C CA . ASN A 1 192 ? -5.788 -15.023 -7.803 1.00 76.50 192 ASN A CA 1
ATOM 1584 C C . ASN A 1 192 ? -4.364 -15.518 -7.509 1.00 76.50 192 ASN A C 1
ATOM 1586 O O . ASN A 1 192 ? -3.936 -16.515 -8.089 1.00 76.50 192 ASN A O 1
ATOM 1590 N N . VAL A 1 193 ? -3.617 -14.847 -6.629 1.00 72.50 193 VAL A N 1
ATOM 1591 C CA . VAL A 1 193 ? -2.295 -15.321 -6.197 1.00 72.50 193 VAL A CA 1
ATOM 1592 C C . VAL A 1 193 ? -2.473 -16.532 -5.275 1.00 72.50 193 VAL A C 1
ATOM 1594 O O . VAL A 1 193 ? -3.145 -16.442 -4.244 1.00 72.50 193 VAL A O 1
ATOM 1597 N N . SER A 1 194 ? -1.861 -17.668 -5.632 1.00 53.81 194 SER A N 1
ATOM 1598 C CA . SER A 1 194 ? -1.848 -18.872 -4.795 1.00 53.81 194 SER A CA 1
ATOM 1599 C C . SER A 1 194 ? -1.286 -18.558 -3.406 1.00 53.81 194 SER A C 1
ATOM 1601 O O . SER A 1 194 ? -0.231 -17.941 -3.277 1.00 53.81 194 SER A O 1
ATOM 1603 N N . LYS A 1 195 ? -2.009 -18.975 -2.363 1.00 55.91 195 LYS A N 1
ATOM 1604 C CA . LYS A 1 195 ? -1.659 -18.744 -0.956 1.00 55.91 195 LYS A CA 1
ATOM 1605 C C . LYS A 1 195 ? -0.433 -19.589 -0.584 1.00 55.91 195 LYS A C 1
ATOM 1607 O O . LYS A 1 195 ? -0.492 -20.809 -0.712 1.00 55.91 195 LYS A O 1
ATOM 1612 N N . GLY A 1 196 ? 0.645 -18.976 -0.095 1.00 49.47 196 GLY A N 1
ATOM 1613 C CA . GLY A 1 196 ? 1.772 -19.737 0.445 1.00 49.47 196 GLY A CA 1
ATOM 1614 C C . GLY A 1 196 ? 2.926 -18.867 0.923 1.00 49.47 196 GLY A C 1
ATOM 1615 O O . GLY A 1 196 ? 3.604 -18.269 0.094 1.00 49.47 196 GLY A O 1
ATOM 1616 N N . GLY A 1 197 ? 3.181 -18.886 2.236 1.00 58.34 197 GLY A N 1
ATOM 1617 C CA . GLY A 1 197 ? 4.278 -18.183 2.906 1.00 58.34 197 GLY A CA 1
ATOM 1618 C C . GLY A 1 197 ? 3.798 -17.228 4.016 1.00 58.34 197 GLY A C 1
ATOM 1619 O O . GLY A 1 197 ? 2.919 -17.596 4.795 1.00 58.34 197 GLY A O 1
ATOM 1620 N N . LEU A 1 198 ? 4.446 -16.067 4.194 1.00 62.81 198 LEU A N 1
ATOM 1621 C CA . LEU A 1 198 ? 4.148 -15.126 5.293 1.00 62.81 198 LEU A CA 1
ATOM 1622 C C . LEU A 1 198 ? 2.972 -14.180 5.035 1.00 62.81 198 LEU A C 1
ATOM 1624 O O . LEU A 1 198 ? 2.354 -13.692 5.987 1.00 62.81 198 LEU A O 1
ATOM 1628 N N . CYS A 1 199 ? 2.701 -13.872 3.771 1.00 73.12 199 CYS A N 1
ATOM 1629 C CA . CYS A 1 199 ? 1.591 -13.018 3.393 1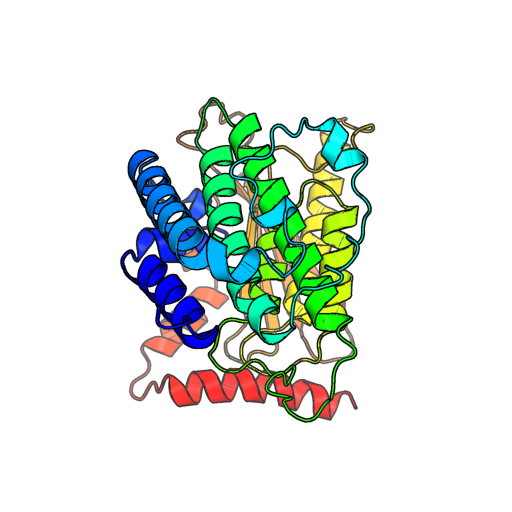.00 73.12 199 CYS A CA 1
ATOM 1630 C C . CYS A 1 199 ? 0.334 -13.877 3.205 1.00 73.12 199 CYS A C 1
ATOM 1632 O O . CYS A 1 199 ? 0.373 -15.081 2.990 1.00 73.12 199 CYS A O 1
ATOM 1634 N N . ASN A 1 200 ? -0.838 -13.269 3.343 1.00 80.06 200 ASN A N 1
ATOM 1635 C CA . ASN A 1 200 ? -2.077 -13.963 3.022 1.00 80.06 200 ASN A CA 1
ATOM 1636 C C . ASN A 1 200 ? -2.845 -13.092 2.040 1.00 80.06 200 ASN A C 1
ATOM 1638 O O . ASN A 1 200 ? -3.619 -12.224 2.442 1.00 80.06 200 ASN A O 1
ATOM 1642 N N . SER A 1 201 ? -2.592 -13.306 0.745 1.00 83.31 201 SER A N 1
ATOM 1643 C CA . SER A 1 201 ? -3.177 -12.514 -0.346 1.00 83.31 201 SER A CA 1
ATOM 1644 C C . SER A 1 201 ? -4.704 -12.463 -0.268 1.00 83.31 201 SER A C 1
ATOM 1646 O O . SER A 1 201 ? -5.304 -11.416 -0.491 1.00 83.31 201 SER A O 1
ATOM 1648 N N . SER A 1 202 ? -5.343 -13.555 0.160 1.00 84.62 202 SER A N 1
ATOM 1649 C CA . SER A 1 202 ? -6.792 -13.595 0.375 1.00 84.62 202 SER A CA 1
ATOM 1650 C C . SER A 1 202 ? -7.234 -12.735 1.556 1.00 84.62 202 SER A C 1
ATOM 1652 O O . SER A 1 202 ? -8.215 -12.012 1.426 1.00 84.62 202 SER A O 1
ATOM 1654 N N . ALA A 1 203 ? -6.521 -12.759 2.685 1.00 87.88 203 ALA A N 1
ATOM 1655 C CA . ALA A 1 203 ? -6.822 -11.868 3.802 1.00 87.88 203 ALA A CA 1
ATOM 1656 C C . ALA A 1 203 ? -6.606 -10.394 3.421 1.00 87.88 203 ALA A C 1
ATOM 1658 O O . ALA A 1 203 ? -7.423 -9.545 3.777 1.00 87.88 203 ALA A O 1
ATOM 1659 N N . PHE A 1 204 ? -5.563 -10.089 2.644 1.00 90.56 204 PHE A N 1
ATOM 1660 C CA . PHE A 1 204 ? -5.345 -8.756 2.079 1.00 90.56 204 PHE A CA 1
ATOM 1661 C C . PHE A 1 204 ? -6.492 -8.329 1.157 1.00 90.56 204 PHE A C 1
ATOM 1663 O O . PHE A 1 204 ? -7.019 -7.230 1.320 1.00 90.56 204 PHE A O 1
ATOM 1670 N N . ALA A 1 205 ? -6.931 -9.195 0.240 1.00 91.88 205 ALA A N 1
ATOM 1671 C CA . ALA A 1 205 ? -8.068 -8.923 -0.638 1.00 91.88 205 ALA A CA 1
ATOM 1672 C C . ALA A 1 205 ? -9.352 -8.651 0.164 1.00 91.88 205 ALA A C 1
ATOM 1674 O O . ALA A 1 205 ? -10.030 -7.655 -0.084 1.00 91.88 205 ALA A O 1
ATOM 1675 N N . THR A 1 206 ? -9.643 -9.479 1.173 1.00 92.88 206 THR A N 1
ATOM 1676 C CA . THR A 1 206 ? -10.793 -9.308 2.072 1.00 92.88 206 THR A CA 1
ATOM 1677 C C . THR A 1 206 ? -10.736 -7.981 2.832 1.00 92.88 206 THR A C 1
ATOM 1679 O O . THR A 1 206 ? -11.726 -7.251 2.867 1.00 92.88 206 THR A O 1
ATOM 1682 N N . ASN A 1 207 ? -9.581 -7.622 3.404 1.00 94.88 207 ASN A N 1
ATOM 1683 C CA . ASN A 1 207 ? -9.408 -6.340 4.093 1.00 94.88 207 ASN A CA 1
ATOM 1684 C C . ASN A 1 207 ? -9.656 -5.147 3.154 1.00 94.88 207 ASN A C 1
ATOM 1686 O O . ASN A 1 207 ? -10.375 -4.213 3.512 1.00 94.88 207 ASN A O 1
ATOM 1690 N N . LEU A 1 208 ? -9.109 -5.193 1.937 1.00 95.56 208 LEU A N 1
ATOM 1691 C CA . LEU A 1 208 ? -9.292 -4.135 0.944 1.00 95.56 208 LEU A CA 1
ATOM 1692 C C . LEU A 1 208 ? -10.740 -4.034 0.437 1.00 95.56 208 LEU A C 1
ATOM 1694 O O . LEU A 1 208 ? -11.201 -2.929 0.143 1.00 95.56 208 LEU A O 1
ATOM 1698 N N . ASP A 1 209 ? -11.475 -5.144 0.352 1.00 94.94 209 ASP A N 1
ATOM 1699 C CA . ASP A 1 209 ? -12.891 -5.138 -0.033 1.00 94.94 209 ASP A CA 1
ATOM 1700 C C . ASP A 1 209 ? -13.778 -4.475 1.035 1.00 94.94 209 ASP A C 1
ATOM 1702 O O . ASP A 1 209 ? -14.616 -3.617 0.724 1.00 94.94 209 ASP A O 1
ATOM 1706 N N . ILE A 1 210 ? -13.519 -4.775 2.312 1.00 94.88 210 ILE A N 1
ATOM 1707 C CA . ILE A 1 210 ? -14.168 -4.096 3.442 1.00 94.88 210 ILE A CA 1
ATOM 1708 C C . ILE A 1 210 ? -13.821 -2.603 3.419 1.00 94.88 210 ILE A C 1
ATOM 1710 O O . ILE A 1 210 ? -14.727 -1.768 3.454 1.00 94.88 210 ILE A O 1
ATOM 1714 N N . LEU A 1 211 ? -12.536 -2.251 3.275 1.00 94.75 211 LEU A N 1
ATOM 1715 C CA . LEU A 1 211 ? -12.089 -0.858 3.170 1.00 94.75 211 LEU A CA 1
ATOM 1716 C C . LEU A 1 211 ? -12.814 -0.120 2.033 1.00 94.75 211 LEU A C 1
ATOM 1718 O O . LEU A 1 211 ? -13.319 0.983 2.234 1.00 94.75 211 LEU A O 1
ATOM 1722 N N . SER A 1 212 ? -12.935 -0.745 0.856 1.00 93.00 212 SER A N 1
ATOM 1723 C CA . SER A 1 212 ? -13.669 -0.201 -0.295 1.00 93.00 212 SER A CA 1
ATOM 1724 C C . SER A 1 212 ? -15.131 0.097 0.039 1.00 93.00 212 SER A C 1
ATOM 1726 O O . SER A 1 212 ? -15.675 1.121 -0.381 1.00 93.00 212 SER A O 1
ATOM 1728 N N . SER A 1 213 ? -15.779 -0.802 0.780 1.00 92.00 213 SER A N 1
ATOM 1729 C CA . SER A 1 213 ? -17.184 -0.681 1.174 1.00 92.00 213 SER A CA 1
ATOM 1730 C C . SER A 1 213 ? -17.396 0.429 2.206 1.00 92.00 213 SER A C 1
ATOM 1732 O O . SER A 1 213 ? -18.329 1.227 2.072 1.00 92.00 213 SER A O 1
ATOM 1734 N N . LEU A 1 214 ? -16.495 0.545 3.184 1.00 91.88 214 LEU A N 1
ATOM 1735 C CA . LEU A 1 214 ? -16.512 1.616 4.182 1.00 91.88 214 LEU A CA 1
ATOM 1736 C C . LEU A 1 214 ? -16.290 2.992 3.536 1.00 91.88 214 LEU A C 1
ATOM 1738 O O . LEU A 1 214 ? -17.070 3.915 3.764 1.00 91.88 214 LEU A O 1
ATOM 1742 N N . GLU A 1 215 ? -15.298 3.109 2.653 1.00 90.31 215 GLU A N 1
ATOM 1743 C CA . GLU A 1 215 ? -14.987 4.339 1.913 1.00 90.31 215 GLU A CA 1
ATOM 1744 C C . GLU A 1 215 ? -16.150 4.793 1.012 1.00 90.31 215 GLU A C 1
ATOM 1746 O O . GLU A 1 215 ? -16.447 5.983 0.904 1.00 90.31 215 GLU A O 1
ATOM 1751 N N . LYS A 1 216 ? -16.856 3.856 0.362 1.00 85.94 216 LYS A N 1
ATOM 1752 C CA . LYS A 1 216 ? -18.069 4.173 -0.418 1.00 85.94 216 LYS A CA 1
ATOM 1753 C C . LYS A 1 216 ? -19.205 4.659 0.475 1.00 85.94 216 LYS A C 1
ATOM 1755 O O . LYS A 1 216 ? -19.893 5.610 0.114 1.00 85.94 216 LYS A O 1
ATOM 1760 N N . SER A 1 217 ? -19.387 4.022 1.629 1.00 82.81 217 SER A N 1
ATOM 1761 C CA . SER A 1 217 ? -20.437 4.382 2.581 1.00 82.81 217 SER A CA 1
ATOM 1762 C C . SER A 1 217 ? -20.201 5.786 3.140 1.00 82.81 217 SER A C 1
ATOM 1764 O O . SER A 1 217 ? -21.111 6.609 3.110 1.00 82.81 217 SER A O 1
ATOM 1766 N N . ALA A 1 218 ? -18.964 6.108 3.530 1.00 77.00 218 ALA A N 1
ATOM 1767 C CA . ALA A 1 218 ? -18.576 7.438 4.003 1.00 77.00 218 ALA A CA 1
ATOM 1768 C C . ALA A 1 218 ? -18.903 8.557 2.991 1.00 77.00 218 ALA A C 1
ATOM 1770 O O . ALA A 1 218 ? -19.371 9.626 3.384 1.00 77.00 218 ALA A O 1
ATOM 1771 N N . LYS A 1 219 ? -18.744 8.305 1.682 1.00 68.50 219 LYS A N 1
ATOM 1772 C CA . LYS A 1 219 ? -19.117 9.268 0.625 1.00 68.50 219 LYS A CA 1
ATOM 1773 C C . LYS A 1 219 ? -20.616 9.497 0.488 1.00 68.50 219 LYS A C 1
ATOM 1775 O O . LYS A 1 219 ? -21.040 10.615 0.210 1.00 68.50 219 LYS A O 1
ATOM 1780 N N . LEU A 1 220 ? -21.423 8.447 0.646 1.00 60.06 220 LEU A N 1
ATOM 1781 C CA . LEU A 1 220 ? -22.880 8.579 0.578 1.00 60.06 220 LEU A CA 1
ATOM 1782 C C . LEU A 1 220 ? -23.383 9.505 1.692 1.00 60.06 220 LEU A C 1
ATOM 1784 O O . LEU A 1 220 ? -24.233 10.356 1.441 1.00 60.06 220 LEU A O 1
ATOM 1788 N N . TYR A 1 221 ? -22.796 9.403 2.888 1.00 58.16 221 TYR A N 1
ATOM 1789 C CA . TYR A 1 221 ? -23.124 10.278 4.014 1.00 58.16 221 TYR A CA 1
ATOM 1790 C C . TYR A 1 221 ? -22.659 11.730 3.827 1.00 58.16 221 TYR A C 1
ATOM 1792 O O . TYR A 1 221 ? -23.287 12.633 4.373 1.00 58.16 221 TYR A O 1
ATOM 1800 N N . SER A 1 222 ? -21.608 11.986 3.040 1.00 58.16 222 SER A N 1
ATOM 1801 C CA . SER A 1 222 ? -21.119 13.347 2.768 1.00 58.16 222 SER A CA 1
ATOM 1802 C C . SER A 1 222 ? -21.839 14.060 1.615 1.00 58.16 222 SER A C 1
ATOM 1804 O O . SER A 1 222 ? -21.521 15.211 1.316 1.00 58.16 222 SER A O 1
ATOM 1806 N N . GLY A 1 223 ? -22.816 13.415 0.962 1.00 55.38 223 GLY A N 1
ATOM 1807 C CA . GLY A 1 223 ? -23.583 14.000 -0.146 1.00 55.38 223 GLY A CA 1
ATOM 1808 C C . GLY A 1 223 ? -22.796 14.145 -1.457 1.00 55.38 223 GLY A C 1
ATOM 1809 O O . GLY A 1 223 ? -23.299 14.719 -2.423 1.00 55.38 223 GLY A O 1
ATOM 1810 N N . LEU A 1 224 ? -21.576 13.601 -1.527 1.00 55.91 224 LEU A N 1
ATOM 1811 C CA . LEU A 1 224 ? -20.708 13.620 -2.708 1.00 55.91 224 LEU A CA 1
ATOM 1812 C C . LEU A 1 224 ? -21.066 12.463 -3.658 1.00 55.91 224 LEU A C 1
ATOM 1814 O O . LEU A 1 224 ? -20.305 11.517 -3.840 1.00 55.91 224 LEU A O 1
ATOM 1818 N N . ILE A 1 225 ? -22.254 12.529 -4.264 1.00 52.66 225 ILE A N 1
ATOM 1819 C CA . ILE A 1 225 ? -22.828 11.441 -5.085 1.00 52.66 225 ILE A CA 1
ATOM 1820 C C . ILE A 1 225 ? -22.145 11.310 -6.470 1.00 52.66 225 ILE A C 1
ATOM 1822 O O . ILE A 1 225 ? -22.301 10.298 -7.146 1.00 52.66 225 ILE A O 1
ATOM 1826 N N . LEU A 1 226 ? -21.345 12.297 -6.895 1.00 51.56 226 LEU A N 1
ATOM 1827 C CA . LEU A 1 226 ? -20.892 12.441 -8.290 1.00 51.56 226 LEU A CA 1
ATOM 1828 C C . LEU A 1 226 ? -19.408 12.130 -8.561 1.00 51.56 226 LEU A C 1
ATOM 1830 O O . LEU A 1 226 ? -18.956 12.320 -9.687 1.00 51.56 226 LEU A O 1
ATOM 1834 N N . ILE A 1 227 ? -18.629 11.669 -7.578 1.00 56.09 227 ILE A N 1
ATOM 1835 C CA . ILE A 1 227 ? -17.174 11.514 -7.747 1.00 56.09 227 ILE A CA 1
ATOM 1836 C C . ILE A 1 227 ? -16.766 10.030 -7.719 1.00 56.09 227 ILE A C 1
ATOM 1838 O O . ILE A 1 227 ? -16.787 9.376 -6.676 1.00 56.09 227 ILE A O 1
ATOM 1842 N N . GLU A 1 228 ? -16.291 9.505 -8.858 1.00 75.56 228 GLU A N 1
ATOM 1843 C CA . GLU A 1 228 ? -15.695 8.158 -9.009 1.00 75.56 228 GLU A CA 1
ATOM 1844 C C . GLU A 1 228 ? -14.341 7.974 -8.280 1.00 75.56 228 GLU A C 1
ATOM 1846 O O . GLU A 1 228 ? -13.584 7.042 -8.556 1.00 75.56 228 GLU A O 1
ATOM 1851 N N . ARG A 1 229 ? -13.993 8.857 -7.340 1.00 82.25 229 ARG A N 1
ATOM 1852 C CA . ARG A 1 229 ? -12.691 8.896 -6.656 1.00 82.25 229 ARG A CA 1
ATOM 1853 C C . ARG A 1 229 ? -12.859 8.791 -5.159 1.00 82.25 229 ARG A C 1
ATOM 1855 O O . ARG A 1 229 ? -13.850 9.272 -4.615 1.00 82.25 229 ARG A O 1
ATOM 1862 N N . PHE A 1 230 ? -11.934 8.101 -4.502 1.00 87.12 230 PHE A N 1
ATOM 1863 C CA . PHE A 1 230 ? -11.824 8.103 -3.045 1.00 87.12 230 PHE A CA 1
ATOM 1864 C C . PHE A 1 230 ? -11.536 9.517 -2.511 1.00 87.12 230 PHE A C 1
ATOM 1866 O O . PHE A 1 230 ? -11.120 10.374 -3.294 1.00 87.12 230 PHE A O 1
ATOM 1873 N N . PRO A 1 231 ? -11.803 9.782 -1.218 1.00 85.56 231 PRO A N 1
ATOM 1874 C CA . PRO A 1 231 ? -11.438 11.048 -0.588 1.00 85.56 231 PRO A CA 1
ATOM 1875 C C . PRO A 1 231 ? -9.942 11.366 -0.768 1.00 85.56 231 PRO A C 1
ATOM 1877 O O . PRO A 1 231 ? -9.149 10.460 -1.052 1.00 85.56 231 PRO A O 1
ATOM 1880 N N . PRO A 1 232 ? -9.520 12.629 -0.602 1.00 84.19 232 PRO A N 1
ATOM 1881 C CA . PRO A 1 232 ? -8.101 12.963 -0.611 1.00 84.19 232 PRO A CA 1
ATOM 1882 C C . PRO A 1 232 ? -7.362 12.265 0.549 1.00 84.19 232 PRO A C 1
ATOM 1884 O O . PRO A 1 232 ? -7.989 11.921 1.554 1.00 84.19 232 PRO A O 1
ATOM 1887 N N . PRO A 1 233 ? -6.031 12.083 0.465 1.00 88.00 233 PRO A N 1
ATOM 1888 C CA . PRO A 1 233 ? -5.242 11.300 1.428 1.00 88.00 233 PRO A CA 1
ATOM 1889 C C . PRO A 1 233 ? -5.484 11.595 2.928 1.00 88.00 233 PRO A C 1
ATOM 1891 O O . PRO A 1 233 ? -5.593 10.630 3.688 1.00 88.00 233 PRO A O 1
ATOM 1894 N N . PRO A 1 234 ? -5.631 12.860 3.388 1.00 85.56 234 PRO A N 1
ATOM 1895 C CA . PRO A 1 234 ? -5.917 13.165 4.799 1.00 85.56 234 PRO A CA 1
ATOM 1896 C C . PRO A 1 234 ? -7.316 12.744 5.279 1.00 85.56 234 PRO A C 1
ATOM 1898 O O . PRO A 1 234 ? -7.558 12.684 6.481 1.00 85.56 234 PRO A O 1
ATOM 1901 N N . GLU A 1 235 ? -8.244 12.499 4.351 1.00 85.62 235 GLU A N 1
ATOM 1902 C CA . GLU A 1 235 ? -9.649 12.170 4.622 1.00 85.62 235 GLU A CA 1
ATOM 1903 C C . GLU A 1 235 ? -9.945 10.666 4.467 1.00 85.62 235 GLU A C 1
ATOM 1905 O O . GLU A 1 235 ? -11.096 10.240 4.547 1.00 85.62 235 GLU A O 1
ATOM 1910 N N . ARG A 1 236 ? -8.911 9.851 4.239 1.00 88.88 236 ARG A N 1
ATOM 1911 C CA . ARG A 1 236 ? -9.045 8.409 4.018 1.00 88.88 236 ARG A CA 1
ATOM 1912 C C . ARG A 1 236 ? -9.278 7.643 5.309 1.00 88.88 236 ARG A C 1
ATOM 1914 O O . ARG A 1 236 ? -8.720 7.972 6.354 1.00 88.88 236 ARG A O 1
ATOM 1921 N N . ILE A 1 237 ? -10.043 6.561 5.199 1.00 92.00 237 ILE A N 1
ATOM 1922 C CA . ILE A 1 237 ? -10.129 5.549 6.248 1.00 92.00 237 ILE A CA 1
ATOM 1923 C C . ILE A 1 237 ? -8.793 4.810 6.291 1.00 92.00 237 ILE A C 1
ATOM 1925 O O . ILE A 1 237 ? -8.258 4.390 5.262 1.00 92.00 237 ILE A O 1
ATOM 1929 N N . ILE A 1 238 ? -8.262 4.633 7.494 1.00 92.38 238 ILE A N 1
ATOM 1930 C CA . ILE A 1 238 ? -7.044 3.861 7.728 1.00 92.38 238 ILE A CA 1
ATOM 1931 C C . ILE A 1 238 ? -7.409 2.495 8.287 1.00 92.38 238 ILE A C 1
ATOM 1933 O O . ILE A 1 238 ? -8.438 2.331 8.945 1.00 92.38 238 ILE A O 1
ATOM 1937 N N . THR A 1 239 ? -6.563 1.503 8.034 1.00 93.94 239 THR A N 1
ATOM 1938 C CA . THR A 1 239 ? -6.750 0.163 8.584 1.00 93.94 239 THR A CA 1
ATOM 1939 C C . THR A 1 239 ? -5.429 -0.464 8.983 1.00 93.94 239 THR A C 1
ATOM 1941 O O . THR A 1 239 ? -4.383 -0.207 8.383 1.00 93.94 239 THR A O 1
ATOM 1944 N N . ILE A 1 240 ? -5.508 -1.302 10.007 1.00 92.62 240 ILE A N 1
ATOM 1945 C CA . ILE A 1 240 ? -4.496 -2.289 10.344 1.00 92.62 240 ILE A CA 1
ATOM 1946 C C . ILE A 1 240 ? -5.115 -3.668 10.254 1.00 92.62 240 ILE A C 1
ATOM 1948 O O . ILE A 1 240 ? -6.213 -3.885 10.758 1.00 92.62 240 ILE A O 1
ATOM 1952 N N . LEU A 1 241 ? -4.383 -4.585 9.638 1.00 92.19 241 LEU A N 1
ATOM 1953 C CA . LEU A 1 241 ? -4.703 -5.999 9.596 1.00 92.19 241 LEU A CA 1
ATOM 1954 C C . LEU A 1 241 ? -3.704 -6.741 10.473 1.00 92.19 241 LEU A C 1
ATOM 1956 O O . LEU A 1 241 ? -2.496 -6.596 10.290 1.00 92.19 241 LEU A O 1
ATOM 1960 N N . LEU A 1 242 ? -4.214 -7.548 11.392 1.00 89.50 242 LEU A N 1
ATOM 1961 C CA . LEU A 1 242 ? -3.422 -8.401 12.258 1.00 89.50 242 LEU A CA 1
ATOM 1962 C C . LEU A 1 242 ? -3.863 -9.853 12.061 1.00 89.50 242 LEU A C 1
ATOM 1964 O O . LEU A 1 242 ? -5.046 -10.156 12.247 1.00 89.50 242 LEU A O 1
ATOM 1968 N N . PRO A 1 243 ? -2.950 -10.766 11.696 1.00 85.94 243 PRO A N 1
ATOM 1969 C CA . PRO A 1 243 ? -3.232 -12.185 11.831 1.00 85.94 243 PRO A CA 1
ATOM 1970 C C . PRO A 1 243 ? -3.319 -12.541 13.319 1.00 85.94 243 PRO A C 1
ATOM 1972 O O . PRO A 1 243 ? -2.678 -11.912 14.159 1.00 85.94 243 PRO A O 1
ATOM 1975 N N . GLU A 1 244 ? -4.079 -13.568 13.668 1.00 80.50 244 GLU A N 1
ATOM 1976 C CA . GLU A 1 244 ? -3.902 -14.245 14.950 1.00 80.50 244 GLU A CA 1
ATOM 1977 C C . GLU A 1 244 ? -2.623 -15.091 14.937 1.00 80.50 244 GLU A C 1
ATOM 1979 O O . GLU A 1 244 ? -2.106 -15.435 13.875 1.00 80.50 244 GLU A O 1
ATOM 1984 N N . LEU A 1 245 ? -2.149 -15.497 16.120 1.00 72.81 245 LEU A N 1
ATOM 1985 C CA . LEU A 1 245 ? -0.955 -16.342 16.291 1.00 72.81 245 LEU A CA 1
ATOM 1986 C C . LEU A 1 245 ? -0.968 -17.623 15.436 1.00 72.81 245 LEU A C 1
ATOM 1988 O O . LEU A 1 245 ? 0.082 -18.155 15.096 1.00 72.81 245 LEU A O 1
ATOM 1992 N N . SER A 1 246 ? -2.157 -18.134 15.105 1.00 70.81 246 SER A N 1
ATOM 1993 C CA . SER A 1 246 ? -2.333 -19.340 14.289 1.00 70.81 246 SER A CA 1
ATOM 1994 C C . SER A 1 246 ? -2.175 -19.113 12.779 1.00 70.81 246 SER A C 1
ATOM 1996 O O . SER A 1 246 ? -2.128 -20.088 12.033 1.00 70.81 246 SER A O 1
ATOM 1998 N N . GLY A 1 247 ? -2.181 -17.859 12.309 1.00 72.69 247 GLY A N 1
ATOM 1999 C CA . GLY A 1 247 ? -2.219 -17.508 10.883 1.00 72.69 247 GLY A CA 1
ATOM 2000 C C . GLY A 1 247 ? -3.545 -17.834 10.171 1.00 72.69 247 GLY A C 1
ATOM 2001 O O . GLY A 1 247 ? -3.674 -17.603 8.970 1.00 72.69 247 GLY A O 1
ATOM 2002 N N . ARG A 1 248 ? -4.544 -18.369 10.890 1.00 76.19 248 ARG A N 1
ATOM 2003 C CA . ARG A 1 248 ? -5.832 -18.814 10.319 1.00 76.19 248 ARG A CA 1
ATOM 2004 C C . ARG A 1 248 ? -6.950 -17.798 10.460 1.00 76.19 248 ARG A C 1
ATOM 2006 O O . ARG A 1 248 ? -7.837 -17.745 9.618 1.00 76.19 248 ARG A O 1
ATOM 2013 N N . HIS A 1 249 ? -6.902 -16.996 11.510 1.00 85.12 249 HIS A N 1
ATOM 2014 C CA . HIS A 1 249 ? -7.878 -15.950 11.767 1.00 85.12 249 HIS A CA 1
ATOM 2015 C C . HIS A 1 249 ? -7.219 -14.591 11.615 1.00 85.12 249 HIS A C 1
ATOM 2017 O O . HIS A 1 249 ? -6.023 -14.428 11.863 1.00 85.12 249 HIS A O 1
ATOM 2023 N N . PHE A 1 250 ? -8.014 -13.623 11.195 1.00 89.06 250 PHE A N 1
ATOM 2024 C CA . PHE A 1 250 ? -7.575 -12.276 10.903 1.00 89.06 250 PHE A CA 1
ATOM 2025 C C . PHE A 1 250 ? -8.517 -11.297 11.568 1.00 89.06 250 PHE A C 1
ATOM 2027 O O . PHE A 1 250 ? -9.733 -11.495 11.571 1.00 89.06 250 PHE A O 1
ATOM 2034 N N . VAL A 1 251 ? -7.940 -10.225 12.099 1.00 92.81 251 VAL A N 1
ATOM 2035 C CA . VAL A 1 251 ? -8.683 -9.104 12.655 1.00 92.81 251 VAL A CA 1
ATOM 2036 C C . VAL A 1 251 ? -8.163 -7.825 12.036 1.00 92.81 251 VAL A C 1
ATOM 2038 O O . VAL A 1 251 ? -6.959 -7.573 12.011 1.00 92.81 251 VAL A O 1
ATOM 2041 N N . ALA A 1 252 ? -9.080 -7.015 11.526 1.00 94.75 252 ALA A N 1
ATOM 2042 C CA . ALA A 1 252 ? -8.786 -5.701 11.002 1.00 94.75 252 ALA A CA 1
ATOM 2043 C C . ALA A 1 252 ? -9.496 -4.628 11.814 1.00 94.75 252 ALA A C 1
ATOM 2045 O O . ALA A 1 252 ? -10.697 -4.719 12.055 1.00 94.75 252 ALA A O 1
ATOM 2046 N N . PHE A 1 253 ? -8.765 -3.583 12.176 1.00 95.12 253 PHE A N 1
ATOM 2047 C CA . PHE A 1 253 ? -9.335 -2.390 12.789 1.00 95.12 253 PHE A CA 1
ATOM 2048 C C . PHE A 1 253 ? -9.356 -1.275 11.748 1.00 95.12 253 PHE A C 1
ATOM 2050 O O . PHE A 1 253 ? -8.367 -1.077 11.037 1.00 95.12 253 PHE A O 1
ATOM 2057 N N . TYR A 1 254 ? -10.476 -0.564 11.650 1.00 95.19 254 TYR A N 1
ATOM 2058 C CA . TYR A 1 254 ? -10.664 0.559 10.736 1.00 95.19 254 TYR A CA 1
ATOM 2059 C C . TYR A 1 254 ? -10.915 1.827 11.537 1.00 95.19 254 TYR A C 1
ATOM 2061 O O . TYR A 1 254 ? -11.661 1.810 12.518 1.00 95.19 254 TYR A O 1
ATOM 2069 N N . ALA A 1 255 ? -10.326 2.934 11.101 1.00 93.50 255 ALA A N 1
ATOM 2070 C CA . ALA A 1 255 ? -10.491 4.221 11.752 1.00 93.50 255 ALA A CA 1
ATOM 2071 C C . ALA A 1 255 ? -10.726 5.329 10.727 1.00 93.50 255 ALA A C 1
ATOM 2073 O O . ALA A 1 255 ? -10.140 5.336 9.644 1.00 93.50 255 ALA A O 1
ATOM 2074 N N . THR A 1 256 ? -11.601 6.265 11.077 1.00 91.19 256 THR A N 1
ATOM 2075 C CA . THR A 1 256 ? -11.988 7.393 10.230 1.00 91.19 256 THR A CA 1
ATOM 2076 C C . THR A 1 256 ? -11.362 8.685 10.751 1.00 91.19 256 THR A C 1
ATOM 2078 O O . THR A 1 256 ? -11.252 8.860 11.966 1.00 91.19 256 THR A O 1
ATOM 2081 N N . PRO A 1 257 ? -10.973 9.625 9.876 1.00 88.00 257 PRO A N 1
ATOM 2082 C CA . PRO A 1 257 ? -10.541 10.951 10.297 1.00 88.00 257 PRO A CA 1
ATOM 2083 C C . PRO A 1 257 ? -11.600 11.625 11.179 1.00 88.00 257 PRO A C 1
ATOM 2085 O O . PRO A 1 257 ? -12.789 11.645 10.846 1.00 88.00 257 PRO A O 1
ATOM 2088 N N . ARG A 1 258 ? -11.176 12.201 12.308 1.00 85.75 258 ARG A N 1
ATOM 2089 C CA . ARG A 1 258 ? -12.074 12.889 13.239 1.00 85.75 258 ARG A CA 1
ATOM 2090 C C . ARG A 1 258 ? -12.605 14.189 12.632 1.00 85.75 258 ARG A C 1
ATOM 2092 O O . ARG A 1 258 ? -11.841 15.063 12.212 1.00 85.75 258 ARG A O 1
ATOM 2099 N N . SER A 1 259 ? -13.928 14.345 12.638 1.00 70.75 259 SER A N 1
ATOM 2100 C CA . SER A 1 259 ? -14.605 15.544 12.127 1.00 70.75 259 SER A CA 1
ATOM 2101 C C . SER A 1 259 ? -14.177 16.801 12.897 1.00 70.75 259 SER A C 1
ATOM 2103 O O . SER A 1 259 ? -14.196 16.826 14.124 1.00 70.75 259 SER A O 1
ATOM 2105 N N . GLY A 1 260 ? -13.798 17.865 12.180 1.00 61.12 260 GLY A N 1
ATOM 2106 C CA . GLY A 1 260 ? -13.423 19.156 12.777 1.00 61.12 260 GLY A CA 1
ATOM 2107 C C . GLY A 1 260 ? -11.936 19.331 13.114 1.00 61.12 260 GLY A C 1
ATOM 2108 O O . GLY A 1 260 ? -11.532 20.441 13.471 1.00 61.12 260 GLY A O 1
ATOM 2109 N N . ALA A 1 261 ? -11.097 18.306 12.926 1.00 55.72 261 ALA A N 1
ATOM 2110 C CA . ALA A 1 261 ? -9.640 18.419 13.013 1.00 55.72 261 ALA A CA 1
ATOM 2111 C C . ALA A 1 261 ? -9.079 19.192 11.798 1.00 55.72 261 ALA A C 1
ATOM 2113 O O . ALA A 1 261 ? -8.503 18.634 10.877 1.00 55.72 261 ALA A O 1
ATOM 2114 N N . ARG A 1 262 ? -9.269 20.518 11.758 1.00 48.81 262 ARG A N 1
ATOM 2115 C CA . ARG A 1 262 ? -8.867 21.378 10.621 1.00 48.81 262 ARG A CA 1
ATOM 2116 C C . ARG A 1 262 ? -7.353 21.608 10.487 1.00 48.81 262 ARG A C 1
ATOM 2118 O O . ARG A 1 262 ? -6.933 22.347 9.600 1.00 48.81 262 ARG A O 1
ATOM 2125 N N . LYS A 1 263 ? -6.520 21.032 11.359 1.00 51.44 263 LYS A N 1
ATOM 2126 C CA . LYS A 1 263 ? -5.057 21.188 11.308 1.00 51.44 263 LYS A CA 1
ATOM 2127 C C . LYS A 1 263 ? -4.410 19.867 10.892 1.00 51.44 263 LYS A C 1
ATOM 2129 O O . LYS A 1 263 ? -4.340 18.950 11.704 1.00 51.44 263 LYS A O 1
ATOM 2134 N N . ARG A 1 264 ? -3.887 19.825 9.656 1.00 56.69 264 ARG A N 1
ATOM 2135 C CA . ARG A 1 264 ? -3.190 18.671 9.044 1.00 56.69 264 ARG A CA 1
ATOM 2136 C C . ARG A 1 264 ? -2.086 18.078 9.931 1.00 56.69 264 ARG A C 1
ATOM 2138 O O . ARG A 1 264 ? -1.857 16.880 9.898 1.00 56.69 264 ARG A O 1
ATOM 2145 N N . ASN A 1 265 ? -1.472 18.894 10.789 1.00 54.41 265 ASN A N 1
ATOM 2146 C CA . ASN A 1 265 ? -0.334 18.482 11.614 1.00 54.41 265 ASN A CA 1
ATOM 2147 C C . ASN A 1 265 ? -0.710 17.655 12.861 1.00 54.41 265 ASN A C 1
ATOM 2149 O O . ASN A 1 265 ? 0.195 17.152 13.505 1.00 54.41 265 ASN A O 1
ATOM 2153 N N . ASN A 1 266 ? -2.001 17.520 13.206 1.00 63.19 266 ASN A N 1
ATOM 2154 C CA . ASN A 1 266 ? -2.497 16.705 14.330 1.00 63.19 266 ASN A CA 1
ATOM 2155 C C . ASN A 1 266 ? -3.800 15.982 13.932 1.00 63.19 266 ASN A C 1
ATOM 2157 O O . ASN A 1 266 ? -4.814 16.066 14.632 1.00 63.19 266 ASN A O 1
ATOM 2161 N N . GLN A 1 267 ? -3.803 15.321 12.770 1.00 74.25 267 GLN A N 1
ATOM 2162 C CA . GLN A 1 267 ? -4.964 14.556 12.321 1.00 74.25 267 GLN A CA 1
ATOM 2163 C C . GLN A 1 267 ? -5.216 13.390 13.287 1.00 74.25 267 GLN A C 1
ATOM 2165 O O . GLN A 1 267 ? -4.417 12.464 13.391 1.00 74.25 267 GLN A O 1
ATOM 2170 N N . GLN A 1 268 ? -6.332 13.452 14.008 1.00 85.69 268 GLN A N 1
ATOM 2171 C CA . GLN A 1 268 ? -6.792 12.370 14.873 1.00 85.69 268 GLN A CA 1
ATOM 2172 C C . GLN A 1 268 ? -7.761 11.470 14.113 1.00 85.69 268 GLN A C 1
ATOM 2174 O O . GLN A 1 268 ? -8.448 11.916 13.187 1.00 85.69 268 GLN A O 1
ATOM 2179 N N . TYR A 1 269 ? -7.822 10.215 14.542 1.00 89.62 269 TYR A N 1
ATOM 2180 C CA . TYR A 1 269 ? -8.690 9.196 13.976 1.00 89.62 269 TYR A CA 1
ATOM 2181 C C . TYR A 1 269 ? -9.586 8.637 15.071 1.00 89.62 269 TYR A C 1
ATOM 2183 O O . TYR A 1 269 ? -9.105 8.345 16.164 1.00 89.62 269 TYR A O 1
ATOM 2191 N N . ASP A 1 270 ? -10.868 8.487 14.768 1.00 92.00 270 ASP A N 1
ATOM 2192 C CA . ASP A 1 270 ? -11.819 7.785 15.620 1.00 92.00 270 ASP A CA 1
ATOM 2193 C C . ASP A 1 270 ? -11.947 6.338 15.115 1.00 92.00 270 ASP A C 1
ATOM 2195 O O . ASP A 1 270 ? -11.971 6.096 13.904 1.00 92.00 270 ASP A O 1
ATOM 2199 N N . VAL A 1 271 ? -12.022 5.372 16.030 1.00 93.44 271 VAL A N 1
ATOM 2200 C CA . VAL A 1 271 ? -12.314 3.970 15.711 1.00 93.44 271 VAL A CA 1
ATOM 2201 C C . VAL A 1 271 ? -13.670 3.916 15.010 1.00 93.44 271 VAL A C 1
ATOM 2203 O O . VAL A 1 271 ? -14.650 4.481 15.490 1.00 93.44 271 VAL A O 1
ATOM 2206 N N . LEU A 1 272 ? -13.716 3.257 13.853 1.00 92.75 272 LEU A N 1
ATOM 2207 C CA . LEU A 1 272 ? -14.929 3.120 13.051 1.00 92.75 272 LEU A CA 1
ATOM 2208 C C . LEU A 1 272 ? -15.580 1.755 13.282 1.00 92.75 272 LEU A C 1
ATOM 2210 O O . LEU A 1 272 ? -16.747 1.661 13.658 1.00 92.75 272 LEU A O 1
ATOM 2214 N N . CYS A 1 273 ? -14.827 0.689 13.024 1.00 94.06 273 CYS A N 1
ATOM 2215 C CA . CYS A 1 273 ? -15.295 -0.682 13.185 1.00 94.06 273 CYS A CA 1
ATOM 2216 C C . CYS A 1 273 ? -14.120 -1.657 13.276 1.00 94.06 273 CYS A C 1
ATOM 2218 O O . CYS A 1 273 ? -12.985 -1.337 12.904 1.00 94.06 273 CYS A O 1
ATOM 2220 N N . THR A 1 274 ? -14.433 -2.864 13.727 1.00 94.81 274 THR A N 1
ATOM 2221 C CA . THR A 1 274 ? -13.548 -4.025 13.711 1.00 94.81 274 THR A CA 1
ATOM 2222 C C . THR A 1 274 ? -14.140 -5.062 12.769 1.00 94.81 274 THR A C 1
ATOM 2224 O O . THR A 1 274 ? -15.352 -5.257 12.747 1.00 94.81 274 THR A O 1
ATOM 2227 N N . ALA A 1 275 ? -13.303 -5.737 11.987 1.00 94.81 275 ALA A N 1
ATOM 2228 C CA . ALA A 1 275 ? -13.719 -6.885 11.199 1.00 94.81 275 ALA A CA 1
ATOM 2229 C C . ALA A 1 275 ? -12.896 -8.119 11.553 1.00 94.81 275 ALA A C 1
ATOM 2231 O O . ALA A 1 275 ? -11.686 -8.009 11.739 1.00 94.81 275 ALA A O 1
ATOM 2232 N N . SER A 1 276 ? -13.530 -9.286 11.598 1.00 93.31 276 SER A N 1
ATOM 2233 C CA . SER A 1 276 ? -12.866 -10.564 11.852 1.00 93.31 276 SER A CA 1
ATOM 2234 C C . SER A 1 276 ? -13.316 -11.643 10.867 1.00 93.31 276 SER A C 1
ATOM 2236 O O . SER A 1 276 ? -14.470 -11.673 10.432 1.00 93.31 276 SER A O 1
ATOM 2238 N N . TRP A 1 277 ? -12.387 -12.504 10.449 1.00 91.19 277 TRP A N 1
ATOM 2239 C CA . TRP A 1 277 ? -12.671 -13.638 9.562 1.00 91.19 277 TRP A CA 1
ATOM 2240 C C . TRP A 1 277 ? -11.623 -14.746 9.691 1.00 91.19 277 TRP A C 1
ATOM 2242 O O . TRP A 1 277 ? -10.513 -14.522 10.173 1.00 91.19 277 TRP A O 1
ATOM 2252 N N . SER A 1 278 ? -11.982 -15.944 9.230 1.00 84.12 278 SER A N 1
ATOM 2253 C CA . SER A 1 278 ? -11.072 -17.084 9.076 1.00 84.12 278 SER A CA 1
ATOM 2254 C C . SER A 1 278 ? -10.687 -17.266 7.607 1.00 84.12 278 SER A C 1
ATOM 2256 O O . SER A 1 278 ? -11.479 -16.970 6.712 1.00 84.12 278 SER A O 1
ATOM 2258 N N . SER A 1 279 ? -9.481 -17.774 7.351 1.00 69.75 279 SER A N 1
ATOM 2259 C CA . SER A 1 279 ? -9.030 -18.205 6.024 1.00 69.75 279 SER A CA 1
ATOM 2260 C C . SER A 1 279 ? -9.518 -19.602 5.619 1.00 69.75 279 SER A C 1
ATOM 2262 O O . SER A 1 279 ? -9.359 -19.938 4.446 1.00 69.75 279 SER A O 1
ATOM 2264 N N . SER A 1 280 ? -10.104 -20.374 6.549 1.00 62.56 280 SER A N 1
ATOM 2265 C CA . SER A 1 280 ? -10.681 -21.717 6.325 1.00 62.56 280 SER A CA 1
ATOM 2266 C C . SER A 1 280 ? -12.068 -21.871 6.963 1.00 62.56 280 SER A C 1
ATOM 2268 O O . SER A 1 280 ? -12.297 -21.398 8.085 1.00 62.56 280 SER A O 1
ATOM 2270 N N . GLY A 1 281 ? -12.984 -22.548 6.259 1.00 50.59 281 GLY A N 1
ATOM 2271 C CA . GLY A 1 281 ? -14.291 -22.980 6.779 1.00 50.59 281 GLY A CA 1
ATOM 2272 C C . GLY A 1 281 ? -15.561 -22.381 6.139 1.00 50.59 281 GLY A C 1
ATOM 2273 O O . GLY A 1 281 ? -15.543 -21.399 5.400 1.00 50.59 281 GLY A O 1
ATOM 2274 N N . ASN A 1 282 ? -16.708 -22.982 6.498 1.00 44.53 282 ASN A N 1
ATOM 2275 C CA . ASN A 1 282 ? -18.070 -22.779 5.956 1.00 44.53 282 ASN A CA 1
ATOM 2276 C C . ASN A 1 282 ? -18.669 -21.356 6.063 1.00 44.53 282 ASN A C 1
ATOM 2278 O O . ASN A 1 282 ? -19.800 -21.143 5.628 1.00 44.53 282 ASN A O 1
ATOM 2282 N N . ASN A 1 283 ? -17.956 -20.383 6.637 1.00 50.19 283 ASN A N 1
ATOM 2283 C CA . ASN A 1 283 ? -18.402 -18.991 6.728 1.00 50.19 283 ASN A CA 1
ATOM 2284 C C . ASN A 1 283 ? -17.265 -18.034 6.323 1.00 50.19 283 ASN A C 1
ATOM 2286 O O . ASN A 1 283 ? -16.606 -17.447 7.178 1.00 50.19 283 ASN A O 1
ATOM 2290 N N . PRO A 1 284 ? -17.035 -17.838 5.013 1.00 61.78 284 PRO A N 1
ATOM 2291 C CA . PRO A 1 284 ? -15.974 -16.963 4.509 1.00 61.78 284 PRO A CA 1
ATOM 2292 C C . PRO A 1 284 ? -16.307 -15.468 4.640 1.00 61.78 284 PRO A C 1
ATOM 2294 O O . PRO A 1 284 ? -15.519 -14.621 4.225 1.00 61.78 284 PRO A O 1
ATOM 2297 N N . ARG A 1 285 ? -17.497 -15.114 5.149 1.00 79.31 285 ARG A N 1
ATOM 2298 C CA . ARG A 1 285 ? -17.935 -13.718 5.231 1.00 79.31 285 ARG A CA 1
ATOM 2299 C C . ARG A 1 285 ? -17.338 -13.042 6.466 1.00 79.31 285 ARG A C 1
ATOM 2301 O O . ARG A 1 285 ? -17.559 -13.541 7.568 1.00 79.31 285 ARG A O 1
ATOM 2308 N N . PRO A 1 286 ? -16.657 -11.897 6.304 1.00 87.81 286 PRO A N 1
ATOM 2309 C CA . PRO A 1 286 ? -16.171 -11.121 7.434 1.00 87.81 286 PRO A CA 1
ATOM 2310 C C . PRO A 1 286 ? -17.311 -10.672 8.339 1.00 87.81 286 PRO A C 1
ATOM 2312 O O . PRO A 1 286 ? -18.305 -10.115 7.865 1.00 87.81 286 PRO A O 1
ATOM 2315 N N . LEU A 1 287 ? -17.147 -10.887 9.640 1.00 91.06 287 LEU A N 1
ATOM 2316 C CA . LEU A 1 287 ? -17.991 -10.283 10.658 1.00 91.06 287 LEU A CA 1
ATOM 2317 C C . LEU A 1 287 ? -17.488 -8.859 10.883 1.00 91.06 287 LEU A C 1
ATOM 2319 O O . LEU A 1 287 ? -16.328 -8.683 11.239 1.00 91.06 287 LEU A O 1
ATOM 2323 N N . VAL A 1 288 ? -18.335 -7.857 10.648 1.00 91.69 288 VAL A N 1
ATOM 2324 C CA . VAL A 1 288 ? -17.996 -6.439 10.838 1.00 91.69 288 VAL A CA 1
ATOM 2325 C C . VAL A 1 288 ? -18.825 -5.884 11.989 1.00 91.69 288 VAL A C 1
ATOM 2327 O O . VAL A 1 288 ? -20.051 -5.850 11.914 1.00 91.69 288 VAL A O 1
ATOM 2330 N N . GLU A 1 289 ? -18.147 -5.427 13.035 1.00 91.44 289 GLU A N 1
ATOM 2331 C CA . GLU A 1 289 ? -18.732 -4.872 14.251 1.00 91.44 289 GLU A CA 1
ATOM 2332 C C . GLU A 1 289 ? -18.390 -3.383 14.335 1.00 91.44 289 GLU A C 1
ATOM 2334 O O . GLU A 1 289 ? -17.222 -2.991 14.393 1.00 91.44 289 GLU A O 1
ATOM 2339 N N . THR A 1 290 ? -19.411 -2.529 14.296 1.00 87.62 290 THR A N 1
ATOM 2340 C CA . THR A 1 290 ? -19.250 -1.081 14.483 1.00 87.62 290 THR A CA 1
ATOM 2341 C C . THR A 1 290 ? -18.901 -0.768 15.930 1.00 87.62 290 THR A C 1
ATOM 2343 O O . THR A 1 290 ? -19.460 -1.393 16.830 1.00 87.62 290 THR A O 1
ATOM 2346 N N . ASP A 1 291 ? -18.028 0.214 16.167 1.00 81.31 291 ASP A N 1
ATOM 2347 C CA . ASP A 1 291 ? -17.721 0.603 17.545 1.00 81.31 291 ASP A CA 1
ATOM 2348 C C . ASP A 1 291 ? -18.956 1.224 18.219 1.00 81.31 291 ASP A C 1
ATOM 2350 O O . ASP A 1 291 ? -19.559 2.168 17.706 1.00 81.31 291 ASP A O 1
ATOM 2354 N N . GLU A 1 292 ? -19.337 0.685 19.376 1.00 75.50 292 GLU A N 1
ATOM 2355 C CA . GLU A 1 292 ? -20.476 1.162 20.167 1.00 75.50 292 GLU A CA 1
ATOM 2356 C C . GLU A 1 292 ? -20.168 2.489 20.874 1.00 75.50 292 GLU A C 1
ATOM 2358 O O . GLU A 1 292 ? -21.078 3.240 21.232 1.00 75.50 292 GLU A O 1
ATOM 2363 N N . ALA A 1 293 ? -18.882 2.790 21.092 1.00 78.06 293 ALA A N 1
ATOM 2364 C CA . ALA A 1 293 ? -18.450 4.017 21.744 1.00 78.06 293 ALA A CA 1
ATOM 2365 C C . ALA A 1 293 ? -18.253 5.143 20.714 1.00 78.06 293 ALA A C 1
ATOM 2367 O O . ALA A 1 293 ? -17.300 5.097 19.929 1.00 78.06 293 ALA A O 1
ATOM 2368 N N . PRO A 1 294 ? -19.081 6.204 20.731 1.00 73.38 294 PRO A N 1
ATOM 2369 C CA . PRO A 1 294 ? -18.903 7.311 19.806 1.00 73.38 294 PRO A CA 1
ATOM 2370 C C . PRO A 1 294 ? -17.562 8.010 20.064 1.00 73.38 294 PRO A C 1
ATOM 2372 O O . PRO A 1 294 ? -17.215 8.314 21.207 1.00 73.38 294 PRO A O 1
ATOM 2375 N N . HIS A 1 295 ? -16.830 8.310 18.989 1.00 81.19 295 HIS A N 1
ATOM 2376 C CA . HIS A 1 295 ? -15.576 9.077 19.015 1.00 81.19 295 HIS A CA 1
ATOM 2377 C C . HIS A 1 295 ? -14.450 8.469 19.861 1.00 81.19 295 HIS A C 1
ATOM 2379 O O . HIS A 1 295 ? -13.634 9.199 20.438 1.00 81.19 295 HIS A O 1
ATOM 2385 N N . ARG A 1 296 ? -14.389 7.137 19.964 1.00 90.44 296 ARG A N 1
ATOM 2386 C CA . ARG A 1 296 ? -13.238 6.485 20.585 1.00 90.44 296 ARG A CA 1
ATOM 2387 C C . ARG A 1 296 ? -11.986 6.777 19.760 1.00 90.44 296 ARG A C 1
ATOM 2389 O O . ARG A 1 296 ? -11.951 6.487 18.572 1.00 90.44 296 ARG A O 1
ATOM 2396 N N . LEU A 1 297 ? -10.949 7.319 20.393 1.00 91.00 297 LEU A N 1
ATOM 2397 C CA . LEU A 1 297 ? -9.702 7.657 19.710 1.00 91.00 297 LEU A CA 1
ATOM 2398 C C . LEU A 1 297 ? -8.951 6.386 19.280 1.00 91.00 297 LEU A C 1
ATOM 2400 O O . LEU A 1 297 ? -8.627 5.539 20.111 1.00 91.00 297 LEU A O 1
ATOM 2404 N N . PHE A 1 298 ? -8.611 6.297 17.997 1.00 91.31 298 PHE A N 1
ATOM 2405 C CA . PHE A 1 298 ? -7.692 5.302 17.459 1.00 91.31 298 PHE A CA 1
ATOM 2406 C C . PHE A 1 298 ? -6.247 5.766 17.695 1.00 91.31 298 PHE A C 1
ATOM 2408 O O . PHE A 1 298 ? -5.671 6.522 16.908 1.00 91.31 298 PHE A O 1
ATOM 2415 N N . SER A 1 299 ? -5.669 5.341 18.819 1.00 89.69 299 SER A N 1
ATOM 2416 C CA . SER A 1 299 ? -4.285 5.639 19.203 1.00 89.69 299 SER A CA 1
ATOM 2417 C C . SER A 1 299 ? -3.438 4.372 19.315 1.00 89.69 299 SER A C 1
ATOM 2419 O O . SER A 1 299 ? -3.956 3.252 19.326 1.00 89.69 299 SER A O 1
ATOM 2421 N N . ARG A 1 300 ? -2.116 4.548 19.432 1.00 87.56 300 ARG A N 1
ATOM 2422 C CA . ARG A 1 300 ? -1.198 3.436 19.693 1.00 87.56 300 ARG A CA 1
ATOM 2423 C C . ARG A 1 300 ? -1.555 2.729 20.998 1.00 87.56 300 ARG A C 1
ATOM 2425 O O . ARG A 1 300 ? -1.572 1.507 21.031 1.00 87.56 300 ARG A O 1
ATOM 2432 N N . GLU A 1 301 ? -1.867 3.483 22.048 1.00 90.38 301 GLU A N 1
ATOM 2433 C CA . GLU A 1 301 ? -2.262 2.951 23.355 1.00 90.38 301 GLU A CA 1
ATOM 2434 C C . GLU A 1 301 ? -3.529 2.106 23.224 1.00 90.38 301 GLU A C 1
ATOM 2436 O O . GLU A 1 301 ? -3.549 0.967 23.677 1.00 90.38 301 GLU A O 1
ATOM 2441 N N . TRP A 1 302 ? -4.549 2.611 22.521 1.00 92.38 302 TRP A N 1
ATOM 2442 C CA . TRP A 1 302 ? -5.762 1.840 22.256 1.00 92.38 302 TRP A CA 1
ATOM 2443 C C . TRP A 1 302 ? -5.469 0.543 21.491 1.00 92.38 302 TRP A C 1
ATOM 2445 O O . TRP A 1 302 ? -6.004 -0.508 21.847 1.00 92.38 302 TRP A O 1
ATOM 2455 N N . LEU A 1 303 ? -4.602 0.590 20.471 1.00 90.44 303 LEU A N 1
ATOM 2456 C CA . LEU A 1 303 ? -4.243 -0.594 19.691 1.00 90.44 303 LEU A CA 1
ATOM 2457 C C . LEU A 1 303 ? -3.519 -1.640 20.558 1.00 90.44 303 LEU A C 1
ATOM 2459 O O . LEU A 1 303 ? -3.823 -2.826 20.465 1.00 90.44 303 LEU A O 1
ATOM 2463 N N . MET A 1 304 ? -2.598 -1.212 21.426 1.00 89.56 304 MET A N 1
ATOM 2464 C CA . MET A 1 304 ? -1.872 -2.108 22.337 1.00 89.56 304 MET A CA 1
ATOM 2465 C C . MET A 1 304 ? -2.788 -2.785 23.364 1.00 89.56 304 MET A C 1
ATOM 2467 O O . MET A 1 304 ? -2.461 -3.863 23.857 1.00 89.56 304 MET A O 1
ATOM 2471 N N . GLU A 1 305 ? -3.947 -2.194 23.661 1.00 91.62 305 GLU A N 1
ATOM 2472 C CA . GLU A 1 305 ? -4.933 -2.784 24.564 1.00 91.62 305 GLU A CA 1
ATOM 2473 C C . GLU A 1 305 ? -5.787 -3.887 23.920 1.00 91.62 305 GLU A C 1
ATOM 2475 O O . GLU A 1 305 ? -6.443 -4.637 24.655 1.00 91.62 305 GLU A O 1
ATOM 2480 N N . GLN A 1 306 ? -5.754 -4.029 22.587 1.00 91.69 306 GLN A N 1
ATOM 2481 C CA . GLN A 1 306 ? -6.568 -5.007 21.867 1.00 91.69 306 GLN A CA 1
ATOM 2482 C C . GLN A 1 306 ? -6.125 -6.450 22.162 1.00 91.69 306 GLN A C 1
ATOM 2484 O O . GLN A 1 306 ? -4.918 -6.723 22.212 1.00 91.69 306 GLN A O 1
ATOM 2489 N N . PRO A 1 307 ? -7.067 -7.405 22.312 1.00 89.19 307 PRO A N 1
ATOM 2490 C CA . PRO A 1 307 ? -6.752 -8.792 22.664 1.00 89.19 307 PRO A CA 1
ATOM 2491 C C . PRO A 1 307 ? -5.728 -9.443 21.732 1.00 89.19 307 PRO A C 1
ATOM 2493 O O . PRO A 1 307 ? -4.817 -10.125 22.192 1.00 89.19 307 PRO A O 1
ATOM 2496 N N . GLN A 1 308 ? -5.838 -9.186 20.428 1.00 86.88 308 GLN A N 1
ATOM 2497 C CA . GLN A 1 308 ? -4.955 -9.744 19.409 1.00 86.88 308 GLN A CA 1
ATOM 2498 C C . GLN A 1 308 ? -3.521 -9.234 19.590 1.00 86.88 308 GLN A C 1
ATOM 2500 O O . GLN A 1 308 ? -2.579 -10.022 19.568 1.00 86.88 308 GLN A O 1
ATOM 2505 N N . VAL A 1 309 ? -3.347 -7.934 19.846 1.00 86.00 309 VAL A N 1
ATOM 2506 C CA . VAL A 1 309 ? -2.025 -7.320 20.053 1.00 86.00 309 VAL A CA 1
ATOM 2507 C C . VAL A 1 309 ? -1.399 -7.799 21.361 1.00 86.00 309 VAL A C 1
ATOM 2509 O O . VAL A 1 309 ? -0.222 -8.157 21.382 1.00 86.00 309 VAL A O 1
ATOM 2512 N N . LYS A 1 310 ? -2.188 -7.901 22.437 1.00 88.19 310 LYS A N 1
ATOM 2513 C CA . LYS A 1 310 ? -1.749 -8.518 23.700 1.00 88.19 310 LYS A CA 1
ATOM 2514 C C . LYS A 1 310 ? -1.369 -9.988 23.527 1.00 88.19 310 LYS A C 1
ATOM 2516 O O . LYS A 1 310 ? -0.404 -10.439 24.143 1.00 88.19 310 LYS A O 1
ATOM 2521 N N . GLY A 1 311 ? -2.081 -10.728 22.677 1.00 84.31 311 GLY A N 1
ATOM 2522 C CA . GLY A 1 311 ? -1.755 -12.109 22.322 1.00 84.31 311 GLY A CA 1
ATOM 2523 C C . GLY A 1 311 ? -0.360 -12.217 21.709 1.00 84.31 311 GLY A C 1
ATOM 2524 O O . GLY A 1 311 ? 0.483 -12.942 22.232 1.00 84.31 311 GLY A O 1
ATOM 2525 N N . TRP A 1 312 ? -0.075 -11.414 20.682 1.00 81.62 312 TRP A N 1
ATOM 2526 C CA . TRP A 1 312 ? 1.266 -11.319 20.089 1.00 81.62 312 TRP A CA 1
ATOM 2527 C C . TRP A 1 312 ? 2.333 -10.883 21.096 1.00 81.62 312 TRP A C 1
ATOM 2529 O O . TRP A 1 312 ? 3.396 -11.497 21.170 1.00 81.62 312 TRP A O 1
ATOM 2539 N N . GLY A 1 313 ? 2.037 -9.861 21.902 1.00 82.25 313 GLY A N 1
ATOM 2540 C CA . GLY A 1 313 ? 2.958 -9.344 22.911 1.00 82.25 313 GLY A CA 1
ATOM 2541 C C . GLY A 1 313 ? 3.287 -10.365 23.999 1.00 82.25 313 GLY A C 1
ATOM 2542 O O . GLY A 1 313 ? 4.442 -10.504 24.374 1.00 82.25 313 GLY A O 1
ATOM 2543 N N . SER A 1 314 ? 2.309 -11.115 24.501 1.00 81.19 314 SER A N 1
ATOM 2544 C CA . SER A 1 314 ? 2.558 -12.155 25.511 1.00 81.19 314 SER A CA 1
ATOM 2545 C C . SER A 1 314 ? 3.353 -13.328 24.941 1.00 81.19 314 SER A C 1
ATOM 2547 O O . SER A 1 314 ? 4.271 -13.817 25.596 1.00 81.19 314 SER A O 1
ATOM 2549 N N . TRP A 1 315 ? 3.060 -13.728 23.702 1.00 74.00 315 TRP A N 1
ATOM 2550 C CA . TRP A 1 315 ? 3.746 -14.825 23.033 1.00 74.00 315 TRP A CA 1
ATOM 2551 C C . TRP A 1 315 ? 5.235 -14.550 22.789 1.00 74.00 315 TRP A C 1
ATOM 2553 O O . TRP A 1 315 ? 6.065 -15.423 23.037 1.00 74.00 315 TRP A O 1
ATOM 2563 N N . SER A 1 316 ? 5.599 -13.326 22.395 1.00 72.44 316 SER A N 1
ATOM 2564 C CA . SER A 1 316 ? 7.002 -12.962 22.142 1.00 72.44 316 SER A CA 1
ATOM 2565 C C . SER A 1 316 ? 7.885 -12.953 23.397 1.00 72.44 316 SER A C 1
ATOM 2567 O O . SER A 1 316 ? 9.105 -12.889 23.282 1.00 72.44 316 SER A O 1
ATOM 2569 N N . HIS A 1 317 ? 7.290 -12.980 24.595 1.00 74.25 317 HIS A N 1
ATOM 2570 C CA . HIS A 1 317 ? 8.001 -12.982 25.879 1.00 74.25 317 HIS A CA 1
ATOM 2571 C C . HIS A 1 317 ? 8.048 -14.372 26.536 1.00 74.25 317 HIS A C 1
ATOM 2573 O O . HIS A 1 317 ? 8.550 -14.503 27.655 1.00 74.25 317 HIS A O 1
ATOM 2579 N N . ILE A 1 318 ? 7.535 -15.416 25.873 1.00 75.62 318 ILE A N 1
ATOM 2580 C CA . ILE A 1 318 ? 7.584 -16.786 26.394 1.00 75.62 318 ILE A CA 1
ATOM 2581 C C . ILE A 1 318 ? 9.041 -17.289 26.368 1.00 75.62 318 ILE A C 1
ATOM 2583 O O . ILE A 1 318 ? 9.697 -17.212 25.325 1.00 75.62 318 ILE A O 1
ATOM 2587 N N . PRO A 1 319 ? 9.573 -17.832 27.483 1.00 68.31 319 PRO A N 1
ATOM 2588 C CA . PRO A 1 319 ? 10.893 -18.458 27.499 1.00 68.31 319 PRO A CA 1
ATOM 2589 C C . PRO A 1 319 ? 10.983 -19.583 26.459 1.00 68.31 319 PRO A C 1
ATOM 2591 O O . PRO A 1 319 ? 10.173 -20.507 26.479 1.00 68.31 319 PRO A O 1
ATOM 2594 N N . GLY A 1 320 ? 11.969 -19.508 25.561 1.00 65.56 320 GLY A N 1
ATOM 2595 C CA . GLY A 1 320 ? 12.099 -20.440 24.433 1.00 65.56 320 GLY A CA 1
ATOM 2596 C C . GLY A 1 320 ? 11.404 -19.986 23.145 1.00 65.56 320 GLY A C 1
ATOM 2597 O O . GLY A 1 320 ? 11.245 -20.801 22.241 1.00 65.56 320 GLY A O 1
ATOM 2598 N N . PHE A 1 321 ? 10.995 -18.715 23.048 1.00 72.69 321 PHE A N 1
ATOM 2599 C CA . PHE A 1 321 ? 10.557 -18.118 21.787 1.00 72.69 321 PHE A CA 1
ATOM 2600 C C . PHE A 1 321 ? 11.628 -18.290 20.700 1.00 72.69 321 PHE A C 1
ATOM 2602 O O . PHE A 1 321 ? 12.770 -17.854 20.859 1.00 72.69 321 PHE A O 1
ATOM 2609 N N . ASP A 1 322 ? 11.222 -18.903 19.594 1.00 71.75 322 ASP A N 1
ATOM 2610 C CA . ASP A 1 322 ? 12.026 -19.102 18.397 1.00 71.75 322 ASP A CA 1
ATOM 2611 C C . ASP A 1 322 ? 11.296 -18.446 17.220 1.00 71.75 322 ASP A C 1
ATOM 2613 O O . ASP A 1 322 ? 10.192 -18.854 16.843 1.00 71.75 322 ASP A O 1
ATOM 2617 N N . LEU A 1 323 ? 11.910 -17.397 16.667 1.00 74.56 323 LEU A N 1
ATOM 2618 C CA . LEU A 1 323 ? 11.368 -16.647 15.540 1.00 74.56 323 LEU A CA 1
ATOM 2619 C C . LEU A 1 323 ? 11.258 -17.519 14.283 1.00 74.56 323 LEU A C 1
ATOM 2621 O O . LEU A 1 323 ? 10.302 -17.375 13.526 1.00 74.56 323 LEU A O 1
ATOM 2625 N N . ASP A 1 324 ? 12.189 -18.442 14.063 1.00 71.62 324 ASP A N 1
ATOM 2626 C CA . ASP A 1 324 ? 12.159 -19.301 12.882 1.00 71.62 324 ASP A CA 1
ATOM 2627 C C . ASP A 1 324 ? 11.002 -20.299 12.988 1.00 71.62 324 ASP A C 1
ATOM 2629 O O . ASP A 1 324 ? 10.241 -20.482 12.033 1.00 71.62 324 ASP A O 1
ATOM 2633 N N . GLN A 1 325 ? 10.777 -20.860 14.180 1.00 68.81 325 GLN A N 1
ATOM 2634 C CA . GLN A 1 325 ? 9.612 -21.705 14.453 1.00 68.81 325 GLN A CA 1
ATOM 2635 C C . GLN A 1 325 ? 8.294 -20.921 14.359 1.00 68.81 325 GLN A C 1
ATOM 2637 O O . GLN A 1 325 ? 7.296 -21.441 13.859 1.00 68.81 325 GLN A O 1
ATOM 2642 N N . ALA A 1 326 ? 8.277 -19.668 14.817 1.00 69.50 326 ALA A N 1
ATOM 2643 C CA . ALA A 1 326 ? 7.138 -18.763 14.708 1.00 69.50 326 ALA A CA 1
ATOM 2644 C C . ALA A 1 326 ? 6.729 -18.530 13.248 1.00 69.50 326 ALA A C 1
ATOM 2646 O O . ALA A 1 326 ? 5.566 -18.718 12.881 1.00 69.50 326 ALA A O 1
ATOM 2647 N N . LEU A 1 327 ? 7.701 -18.169 12.409 1.00 71.19 327 LEU A N 1
ATOM 2648 C CA . LEU A 1 327 ? 7.505 -17.967 10.977 1.00 71.19 327 LEU A CA 1
ATOM 2649 C C . LEU A 1 327 ? 7.066 -19.274 10.309 1.00 71.19 327 LEU A C 1
ATOM 2651 O O . LEU A 1 327 ? 6.105 -19.274 9.543 1.00 71.19 327 LEU A O 1
ATOM 2655 N N . HIS A 1 328 ? 7.698 -20.399 10.654 1.00 68.94 328 HIS A N 1
ATOM 2656 C CA . HIS A 1 328 ? 7.326 -21.711 10.134 1.00 68.94 328 HIS A CA 1
ATOM 2657 C C . HIS A 1 328 ? 5.883 -22.099 10.485 1.00 68.94 328 HIS A C 1
ATOM 2659 O O . HIS A 1 328 ? 5.155 -22.582 9.618 1.00 68.94 328 HIS A O 1
ATOM 2665 N N . ASN A 1 329 ? 5.442 -21.861 11.722 1.00 67.00 329 ASN A N 1
ATOM 2666 C CA . ASN A 1 329 ? 4.076 -22.148 12.162 1.00 67.00 329 ASN A CA 1
ATOM 2667 C C . ASN A 1 329 ? 3.047 -21.254 11.467 1.00 67.00 329 ASN A C 1
ATOM 2669 O O . ASN A 1 329 ? 1.976 -21.735 11.113 1.00 67.00 329 ASN A O 1
ATOM 2673 N N . HIS A 1 330 ? 3.363 -19.978 11.245 1.00 69.25 330 HIS A N 1
ATOM 2674 C CA . HIS A 1 330 ? 2.488 -19.049 10.524 1.00 69.25 330 HIS A CA 1
ATOM 2675 C C . HIS A 1 330 ? 2.327 -19.446 9.051 1.00 69.25 330 HIS A C 1
ATOM 2677 O O . HIS A 1 330 ? 1.207 -19.505 8.535 1.00 69.25 330 HIS A O 1
ATOM 2683 N N . ILE A 1 331 ? 3.440 -19.801 8.401 1.00 66.94 331 ILE A N 1
ATOM 2684 C CA . ILE A 1 331 ? 3.457 -20.316 7.027 1.00 66.94 331 ILE A CA 1
ATOM 2685 C C . ILE A 1 331 ? 2.658 -21.625 6.954 1.00 66.94 331 ILE A C 1
ATOM 2687 O O . ILE A 1 331 ? 1.711 -21.740 6.181 1.00 66.94 331 ILE A O 1
ATOM 2691 N N . SER A 1 332 ? 2.981 -22.597 7.809 1.00 63.09 332 SER A N 1
ATOM 2692 C CA . SER A 1 332 ? 2.355 -23.927 7.809 1.00 63.09 332 SER A CA 1
ATOM 2693 C C . SER A 1 332 ? 0.885 -23.887 8.224 1.00 63.09 332 SER A C 1
ATOM 2695 O O . SER A 1 332 ? 0.065 -24.622 7.683 1.00 63.09 332 SER A O 1
ATOM 2697 N N . GLY A 1 333 ? 0.521 -23.016 9.167 1.00 59.00 333 GLY A N 1
ATOM 2698 C CA . GLY A 1 333 ? -0.854 -22.796 9.606 1.00 59.00 333 GLY A CA 1
ATOM 2699 C C . GLY A 1 333 ? -1.736 -22.240 8.492 1.00 59.00 333 GLY A C 1
ATOM 2700 O O . GLY A 1 333 ? -2.894 -22.655 8.384 1.00 59.00 333 GLY A O 1
ATOM 2701 N N . SER A 1 334 ? -1.164 -21.382 7.641 1.00 57.66 334 SER A N 1
ATOM 2702 C CA . SER A 1 334 ? -1.793 -20.872 6.420 1.00 57.66 334 SER A CA 1
ATOM 2703 C C . SER A 1 334 ? -1.940 -21.957 5.345 1.00 57.66 334 SER A C 1
ATOM 2705 O O . SER A 1 334 ? -2.945 -21.963 4.640 1.00 57.66 334 SER A O 1
ATOM 2707 N N . THR A 1 335 ? -0.992 -22.899 5.252 1.00 56.25 335 THR A N 1
ATOM 2708 C CA . THR A 1 335 ? -1.011 -24.013 4.282 1.00 56.25 335 THR A CA 1
ATOM 2709 C C . THR A 1 335 ? -1.967 -25.148 4.677 1.00 56.25 335 THR A C 1
ATOM 2711 O O . THR A 1 335 ? -2.772 -25.579 3.861 1.00 56.25 335 THR A O 1
ATOM 2714 N N . LEU A 1 336 ? -1.954 -25.599 5.938 1.00 52.28 336 LEU A N 1
ATOM 2715 C CA . LEU A 1 336 ? -2.801 -26.700 6.441 1.00 52.28 336 LEU A CA 1
ATOM 2716 C C . LEU A 1 336 ? -4.305 -26.381 6.400 1.00 52.28 336 LEU A C 1
ATOM 2718 O O . LEU A 1 336 ? -5.137 -27.280 6.343 1.00 52.28 336 LEU A O 1
ATOM 2722 N N . ALA A 1 337 ? -4.659 -25.097 6.447 1.00 49.16 337 ALA A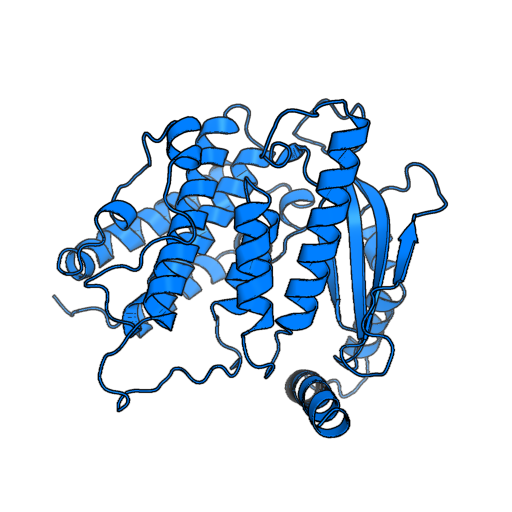 N 1
ATOM 2723 C CA . ALA A 1 337 ? -6.027 -24.621 6.260 1.00 49.16 337 ALA A CA 1
ATOM 2724 C C . ALA A 1 337 ? -6.555 -24.889 4.834 1.00 49.16 337 ALA A C 1
ATOM 2726 O O . ALA A 1 337 ? -7.759 -24.994 4.645 1.00 49.16 337 ALA A O 1
ATOM 2727 N N . LEU A 1 338 ? -5.663 -25.019 3.846 1.00 48.50 338 LEU A N 1
ATOM 2728 C CA . LEU A 1 338 ? -6.008 -25.234 2.437 1.00 48.50 338 LEU A CA 1
ATOM 2729 C C . LEU A 1 338 ? -6.231 -26.709 2.118 1.00 48.50 338 LEU A C 1
ATOM 2731 O O . LEU A 1 338 ? -7.129 -27.025 1.349 1.00 48.50 338 LEU A O 1
ATOM 2735 N N . GLU A 1 339 ? -5.453 -27.597 2.736 1.00 48.22 339 GLU A N 1
ATOM 2736 C CA . GLU A 1 339 ? -5.584 -29.051 2.565 1.00 48.22 339 GLU A CA 1
ATOM 2737 C C . GLU A 1 339 ? -6.871 -29.609 3.194 1.00 48.22 339 GLU A C 1
ATOM 2739 O O . GLU A 1 339 ? -7.320 -30.689 2.828 1.00 48.22 339 GLU A O 1
ATOM 2744 N N . ALA A 1 340 ? -7.471 -28.884 4.143 1.00 47.75 340 ALA A N 1
ATOM 2745 C CA . ALA A 1 340 ? -8.752 -29.248 4.747 1.00 47.75 340 ALA A CA 1
ATOM 2746 C C . ALA A 1 340 ? -9.974 -28.789 3.922 1.00 47.75 340 ALA A C 1
ATOM 2748 O O . ALA A 1 340 ? -11.069 -29.305 4.142 1.00 47.75 340 ALA A O 1
ATOM 2749 N N . ASP A 1 341 ? -9.784 -27.835 2.999 1.00 40.75 341 ASP A N 1
ATOM 2750 C CA . ASP A 1 341 ? -10.827 -27.250 2.139 1.00 40.75 341 ASP A CA 1
ATOM 2751 C C . ASP A 1 341 ? -10.767 -27.779 0.677 1.00 40.75 341 ASP A C 1
ATOM 2753 O O . ASP A 1 341 ? -11.588 -27.381 -0.156 1.00 40.75 341 ASP A O 1
ATOM 2757 N N . SER A 1 342 ? -9.812 -28.668 0.364 1.00 38.94 342 SER A N 1
ATOM 2758 C CA . SER A 1 342 ? -9.656 -29.410 -0.907 1.00 38.94 342 SER A CA 1
ATOM 2759 C C . SER A 1 342 ? -10.128 -30.853 -0.781 1.00 38.94 342 SER A C 1
ATOM 2761 O O . SER A 1 342 ? -10.758 -31.356 -1.739 1.00 38.94 342 SER A O 1
#

Sequence (342 aa):
MKDSSPEQMMQNLLHIVSADADITQMIWNPISTYWTGISEEKILAFLEHLKEWKVTNAPIFQGFKVEGFLSNSPSVVLEEFDNMPFPPHPYSALPKRFCLVLALYSFFNGRLFWVLSISRNEARTTELNAYWHLYQIFRIYTTAINYQGDAETDFYHPCETLRVDFTPMLYLAGHCCPKPSWLRWIIYELGNVSKGGLCNSSAFATNLDILSSLEKSAKLYSGLILIERFPPPPERIITILLPELSGRHFVAFYATPRSGARKRNNQQYDVLCTASWSSSGNNPRPLVETDEAPHRLFSREWLMEQPQVKGWGSWSHIPGFDLDQALHNHISGSTLALEADS